Protein AF-A0A084QNM6-F1 (afdb_monomer_lite)

Sequence (204 aa):
MAPKTRAAAAAPKKAAATKKKLKPKRPTARKSAPKTAAAAKKAVAPKGIKESSRTIGALRAVPCLGCLKSCLAGKQTLIGARGACYDTVGADAHRCYKCSSGHKCLPIPPDVMKPALEFLDARDARDADEMNVWRPVVKTLLRFAEEEAAEMGDDPNADLIKMTPEERRAAGRAAALRLFDCLWLGSSARPSGQDGDNALGVLK

Structure (mmCIF, N/CA/C/O backbone):
data_AF-A0A084QNM6-F1
#
_entry.id   AF-A0A084QNM6-F1
#
loop_
_atom_site.group_PDB
_atom_site.id
_atom_site.type_symbol
_atom_site.label_atom_id
_atom_site.label_alt_id
_atom_site.label_comp_id
_atom_site.label_asym_id
_atom_site.label_entity_id
_atom_site.label_seq_id
_atom_site.pdbx_PDB_ins_code
_atom_site.Cartn_x
_atom_site.Cartn_y
_atom_site.Cartn_z
_atom_site.occupancy
_atom_site.B_iso_or_equiv
_atom_site.auth_seq_id
_atom_site.auth_comp_id
_atom_site.auth_asym_id
_atom_site.auth_atom_id
_atom_site.pdbx_PDB_model_num
ATOM 1 N N . MET A 1 1 ? 38.742 26.539 -52.869 1.00 48.53 1 MET A N 1
ATOM 2 C CA . MET A 1 1 ? 39.626 27.417 -52.072 1.00 48.53 1 MET A CA 1
ATOM 3 C C . MET A 1 1 ? 39.741 26.839 -50.662 1.00 48.53 1 MET A C 1
ATOM 5 O O . MET A 1 1 ? 38.804 26.945 -49.890 1.00 48.53 1 MET A O 1
ATOM 9 N N . ALA A 1 2 ? 40.846 26.152 -50.370 1.00 51.59 2 ALA A N 1
ATOM 10 C CA . ALA A 1 2 ? 41.423 26.027 -49.017 1.00 51.59 2 ALA A CA 1
ATOM 11 C C . ALA A 1 2 ? 42.541 27.104 -48.898 1.00 51.59 2 ALA A C 1
ATOM 13 O O . ALA A 1 2 ? 42.832 27.679 -49.956 1.00 51.59 2 ALA A O 1
ATOM 14 N N . PRO A 1 3 ? 43.232 27.382 -47.756 1.00 56.09 3 PRO A N 1
ATOM 15 C CA . PRO A 1 3 ? 43.405 26.614 -46.492 1.00 56.09 3 PRO A CA 1
ATOM 16 C C . PRO A 1 3 ? 43.293 27.515 -45.207 1.00 56.09 3 PRO A C 1
ATOM 18 O O . PRO A 1 3 ? 43.004 28.694 -45.344 1.00 56.09 3 PRO A O 1
ATOM 21 N N . LYS A 1 4 ? 43.391 27.121 -43.916 1.00 45.78 4 LYS A N 1
ATOM 22 C CA . LYS A 1 4 ? 44.438 26.462 -43.073 1.00 45.78 4 LYS A CA 1
ATOM 23 C C . LYS A 1 4 ? 43.839 26.278 -41.641 1.00 45.78 4 LYS A C 1
ATOM 25 O O . LYS A 1 4 ? 43.230 27.220 -41.158 1.00 45.78 4 LYS A O 1
ATOM 30 N N . THR A 1 5 ? 43.757 25.105 -40.988 1.00 47.47 5 THR A N 1
ATOM 31 C CA . THR A 1 5 ? 44.715 24.313 -40.147 1.00 47.47 5 THR A CA 1
ATOM 32 C C . THR A 1 5 ? 45.277 24.924 -38.840 1.00 47.47 5 THR A C 1
ATOM 34 O O . THR A 1 5 ? 46.097 25.835 -38.930 1.00 47.47 5 THR A O 1
ATOM 37 N N . ARG A 1 6 ? 44.982 24.293 -37.673 1.00 46.31 6 ARG A N 1
ATOM 38 C CA . ARG A 1 6 ? 45.877 23.641 -36.642 1.00 46.31 6 ARG A CA 1
ATOM 39 C C . ARG A 1 6 ? 45.103 23.445 -35.304 1.00 46.31 6 ARG A C 1
ATOM 41 O O . ARG A 1 6 ? 44.482 24.396 -34.860 1.00 46.31 6 ARG A O 1
ATOM 48 N N . ALA A 1 7 ? 44.893 22.236 -34.743 1.00 43.56 7 ALA A N 1
ATOM 49 C CA . ALA A 1 7 ? 45.788 21.313 -33.983 1.00 43.56 7 ALA A CA 1
ATOM 50 C C . ALA A 1 7 ? 46.254 21.903 -32.615 1.00 43.56 7 ALA A C 1
ATOM 52 O O . ALA A 1 7 ? 46.662 23.054 -32.614 1.00 43.56 7 ALA A O 1
ATOM 53 N N . ALA A 1 8 ? 46.273 21.245 -31.434 1.00 42.12 8 ALA A N 1
ATOM 54 C CA . ALA A 1 8 ? 46.410 19.823 -31.068 1.00 42.12 8 ALA A CA 1
ATOM 55 C C . ALA A 1 8 ? 46.116 19.515 -29.558 1.00 42.12 8 ALA A C 1
ATOM 57 O O . ALA A 1 8 ? 46.246 20.412 -28.735 1.00 42.12 8 ALA A O 1
ATOM 58 N N . ALA A 1 9 ? 45.876 18.217 -29.258 1.00 41.00 9 ALA A N 1
ATOM 59 C CA . ALA A 1 9 ? 46.289 17.378 -28.091 1.00 41.00 9 ALA A CA 1
ATOM 60 C C . ALA A 1 9 ? 45.836 17.745 -26.642 1.00 41.00 9 ALA A C 1
ATOM 62 O O . ALA A 1 9 ? 45.777 18.906 -26.287 1.00 41.00 9 ALA A O 1
ATOM 63 N N . ALA A 1 10 ? 45.538 16.832 -25.699 1.00 42.94 10 ALA A N 1
ATOM 64 C CA . ALA A 1 10 ? 45.950 15.437 -25.502 1.00 42.94 10 ALA A CA 1
ATOM 65 C C . ALA A 1 10 ? 44.946 14.619 -24.643 1.00 42.94 10 ALA A C 1
ATOM 67 O O . ALA A 1 10 ? 44.208 15.160 -23.825 1.00 42.94 10 ALA A O 1
ATOM 68 N N . ALA A 1 11 ? 44.982 13.295 -24.823 1.00 49.94 11 ALA A N 1
ATOM 69 C CA . ALA A 1 11 ? 44.187 12.259 -24.151 1.00 49.94 11 ALA A CA 1
ATOM 70 C C . ALA A 1 11 ? 44.985 11.566 -22.990 1.00 49.94 11 ALA A C 1
ATOM 72 O O . ALA A 1 11 ? 46.090 12.011 -22.675 1.00 49.94 11 ALA A O 1
ATOM 73 N N . PRO A 1 12 ? 44.462 10.503 -22.325 1.00 54.28 12 PRO A N 1
ATOM 74 C CA . PRO A 1 12 ? 44.659 10.202 -20.896 1.00 54.28 12 PRO A CA 1
ATOM 75 C C . PRO A 1 12 ? 45.812 9.225 -20.577 1.00 54.28 12 PRO A C 1
ATOM 77 O O . PRO A 1 12 ? 46.312 8.522 -21.456 1.00 54.28 12 PRO A O 1
ATOM 80 N N . LYS A 1 13 ? 46.178 9.085 -19.289 1.00 48.91 13 LYS A N 1
ATOM 81 C CA . LYS A 1 13 ? 47.068 8.009 -18.802 1.00 48.91 13 LYS A CA 1
ATOM 82 C C . LYS A 1 13 ? 46.417 7.113 -17.739 1.00 48.91 13 LYS A C 1
ATOM 84 O O . LYS A 1 13 ? 45.793 7.577 -16.793 1.00 48.91 13 LYS A O 1
ATOM 89 N N . LYS A 1 14 ? 46.597 5.809 -17.973 1.00 40.53 14 LYS A N 1
ATOM 90 C CA . LYS A 1 14 ? 46.108 4.617 -17.266 1.00 40.53 14 LYS A CA 1
ATOM 91 C C . LYS A 1 14 ? 46.971 4.228 -16.047 1.00 40.53 14 LYS A C 1
ATOM 93 O O . LYS A 1 14 ? 48.170 4.462 -16.057 1.00 40.53 14 LYS A O 1
ATOM 98 N N . ALA A 1 15 ? 46.315 3.531 -15.109 1.00 42.31 15 ALA A N 1
ATOM 99 C CA . ALA A 1 15 ? 46.677 2.293 -14.386 1.00 42.31 15 ALA A CA 1
ATOM 100 C C . ALA A 1 15 ? 48.120 2.017 -13.906 1.00 42.31 15 ALA A C 1
ATOM 102 O O . ALA A 1 15 ? 49.045 2.003 -14.707 1.00 42.31 15 ALA A O 1
ATOM 103 N N . ALA A 1 16 ? 48.248 1.516 -12.665 1.00 41.00 16 ALA A N 1
ATOM 104 C CA . ALA A 1 16 ? 49.022 0.297 -12.373 1.00 41.00 16 ALA A CA 1
ATOM 105 C C . ALA A 1 16 ? 48.740 -0.269 -10.966 1.00 41.00 16 ALA A C 1
ATOM 107 O O . ALA A 1 16 ? 48.799 0.435 -9.964 1.00 41.00 16 ALA A O 1
ATOM 108 N N . ALA A 1 17 ? 48.490 -1.578 -10.924 1.00 48.41 17 ALA A N 1
ATOM 109 C CA . ALA A 1 17 ? 48.466 -2.434 -9.747 1.00 48.41 17 ALA A CA 1
ATOM 110 C C . ALA A 1 17 ? 49.829 -3.120 -9.547 1.00 48.41 17 ALA A C 1
ATOM 112 O O . ALA A 1 17 ? 50.436 -3.548 -10.527 1.00 48.41 17 ALA A O 1
ATOM 113 N N . THR A 1 18 ? 50.250 -3.345 -8.301 1.00 40.91 18 THR A N 1
ATOM 114 C CA . THR A 1 18 ? 51.291 -4.318 -7.895 1.00 40.91 18 THR A CA 1
ATOM 115 C C . THR A 1 18 ? 51.183 -4.553 -6.377 1.00 40.91 18 THR A C 1
ATOM 117 O O .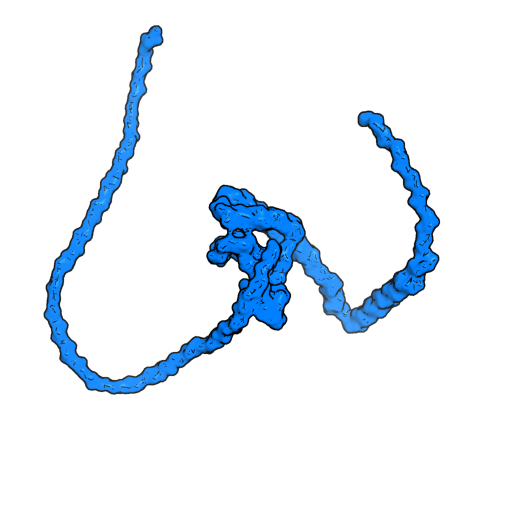 THR A 1 18 ? 50.800 -3.643 -5.660 1.00 40.91 18 THR A O 1
ATOM 120 N N . LYS A 1 19 ? 51.506 -5.681 -5.733 1.00 44.62 19 LYS A N 1
ATOM 121 C CA . LYS A 1 19 ? 51.728 -7.107 -6.045 1.00 44.62 19 LYS A CA 1
ATOM 122 C C . LYS A 1 19 ? 51.825 -7.812 -4.669 1.00 44.62 19 LYS A C 1
ATOM 124 O O . LYS A 1 19 ? 52.376 -7.256 -3.726 1.00 44.62 19 LYS A O 1
ATOM 129 N N . LYS A 1 20 ? 51.310 -9.044 -4.573 1.00 43.66 20 LYS A N 1
ATOM 130 C CA . LYS A 1 20 ? 51.475 -9.996 -3.451 1.00 43.66 20 LYS A CA 1
ATOM 131 C C . LYS A 1 20 ? 52.952 -10.219 -3.071 1.00 43.66 20 LYS A C 1
ATOM 133 O O . LYS A 1 20 ? 53.789 -10.317 -3.967 1.00 43.66 20 LYS A O 1
ATOM 138 N N . LYS A 1 21 ? 53.231 -10.520 -1.793 1.00 45.09 21 LYS A N 1
ATOM 139 C CA . LYS A 1 21 ? 54.389 -11.344 -1.389 1.00 45.09 21 LYS A CA 1
ATOM 140 C C . LYS A 1 21 ? 53.993 -12.367 -0.314 1.00 45.09 21 LYS A C 1
ATOM 142 O O . LYS A 1 21 ? 53.389 -12.021 0.695 1.00 45.09 21 LYS A O 1
ATOM 147 N N . LEU A 1 22 ? 54.281 -13.639 -0.603 1.00 44.84 22 LEU A N 1
ATOM 148 C CA . LEU A 1 22 ? 54.056 -14.821 0.236 1.00 44.84 22 LEU A CA 1
ATOM 149 C C . LEU A 1 22 ? 55.233 -15.098 1.208 1.00 44.84 22 LEU A C 1
ATOM 151 O O . LEU A 1 22 ? 56.356 -14.673 0.961 1.00 44.84 22 LEU A O 1
ATOM 155 N N . LYS A 1 23 ? 54.885 -15.851 2.271 1.00 44.84 23 LYS A N 1
ATOM 156 C CA . LYS A 1 23 ? 55.584 -16.413 3.467 1.00 44.84 23 LYS A CA 1
ATOM 157 C C . LYS A 1 23 ? 56.947 -17.124 3.238 1.00 44.84 23 LYS A C 1
ATOM 159 O O . LYS A 1 23 ? 57.235 -17.464 2.094 1.00 44.84 23 LYS A O 1
ATOM 164 N N . PRO A 1 24 ? 57.721 -17.483 4.306 1.00 45.62 24 PRO A N 1
ATOM 165 C CA . PRO A 1 24 ? 57.620 -18.854 4.895 1.00 45.62 24 PRO A CA 1
ATOM 166 C C . PRO A 1 24 ? 57.966 -19.067 6.416 1.00 45.62 24 PRO A C 1
ATOM 168 O O . PRO A 1 24 ? 58.753 -18.324 6.976 1.00 45.62 24 PRO A O 1
ATOM 171 N N . LYS A 1 25 ? 57.364 -20.138 7.012 1.00 38.41 25 LYS A N 1
ATOM 172 C CA . LYS A 1 25 ? 57.796 -21.174 8.032 1.00 38.41 25 LYS A CA 1
ATOM 173 C C . LYS A 1 25 ? 58.745 -20.811 9.217 1.00 38.41 25 LYS A C 1
ATOM 175 O O . LYS A 1 25 ? 59.708 -20.112 8.993 1.00 38.41 25 LYS A O 1
ATOM 180 N N . ARG A 1 26 ? 58.726 -21.379 10.447 1.00 40.44 26 ARG A N 1
ATOM 181 C CA . ARG A 1 26 ? 57.987 -22.409 11.251 1.00 40.44 26 ARG A CA 1
ATOM 182 C C . ARG A 1 26 ? 58.661 -22.413 12.685 1.00 40.44 26 ARG A C 1
ATOM 184 O O . ARG A 1 26 ? 59.361 -21.458 12.983 1.00 40.44 26 ARG A O 1
ATOM 191 N N . PRO A 1 27 ? 58.569 -23.468 13.525 1.00 56.34 27 PRO A N 1
ATOM 192 C CA . PRO A 1 27 ? 57.788 -23.627 14.768 1.00 56.34 27 PRO A CA 1
ATOM 193 C C . PRO A 1 27 ? 58.558 -23.424 16.097 1.00 56.34 27 PRO A C 1
ATOM 195 O O . PRO A 1 27 ? 59.751 -23.687 16.158 1.00 56.34 27 PRO A O 1
ATOM 198 N N . THR A 1 28 ? 57.847 -23.233 17.213 1.00 42.75 28 THR A N 1
ATOM 199 C CA . THR A 1 28 ? 58.203 -23.924 18.469 1.00 42.75 28 THR A CA 1
ATOM 200 C C . THR A 1 28 ? 56.953 -24.365 19.220 1.00 42.75 28 THR A C 1
ATOM 202 O O . THR A 1 28 ? 56.016 -23.611 19.468 1.00 42.75 28 THR A O 1
ATOM 205 N N . ALA A 1 29 ? 56.941 -25.655 19.534 1.00 47.44 29 ALA A N 1
ATOM 206 C CA . ALA A 1 29 ? 56.005 -26.285 20.437 1.00 47.44 29 ALA A CA 1
ATOM 207 C C . ALA A 1 29 ? 56.300 -25.852 21.879 1.00 47.44 29 ALA A C 1
ATOM 209 O O . ALA A 1 29 ? 57.459 -25.834 22.292 1.00 47.44 29 ALA A O 1
ATOM 210 N N . ARG A 1 30 ? 55.256 -25.646 22.683 1.00 46.81 30 ARG A N 1
ATOM 211 C CA . ARG A 1 30 ? 55.333 -25.952 24.113 1.00 46.81 30 ARG A CA 1
ATOM 212 C C . ARG A 1 30 ? 54.010 -26.539 24.590 1.00 46.81 30 ARG A C 1
ATOM 214 O O . ARG A 1 30 ? 53.005 -25.853 24.724 1.00 46.81 30 ARG A O 1
ATOM 221 N N . LYS A 1 31 ? 54.052 -27.857 24.802 1.00 49.50 31 LYS A N 1
ATOM 222 C CA . LYS A 1 31 ? 53.178 -28.590 25.718 1.00 49.50 31 LYS A CA 1
ATOM 223 C C . LYS A 1 31 ? 53.308 -27.965 27.107 1.00 49.50 31 LYS A C 1
ATOM 225 O O . LYS A 1 31 ? 54.436 -27.868 27.574 1.00 49.50 31 LYS A O 1
ATOM 230 N N . SER A 1 32 ? 52.178 -27.669 27.743 1.00 46.75 32 SER A N 1
ATOM 231 C CA . SER A 1 32 ? 51.928 -27.896 29.174 1.00 46.75 32 SER A CA 1
ATOM 232 C C . SER A 1 32 ? 50.416 -27.927 29.392 1.00 46.75 32 SER A C 1
ATOM 234 O O . SER A 1 32 ? 49.722 -26.965 29.080 1.00 46.75 32 SER A O 1
ATOM 236 N N . ALA A 1 33 ? 49.919 -29.062 29.874 1.00 45.41 33 ALA A N 1
ATOM 237 C CA . ALA A 1 33 ? 48.536 -29.283 30.287 1.00 45.41 33 ALA A CA 1
ATOM 238 C C . ALA A 1 33 ? 48.351 -28.888 31.785 1.00 45.41 33 ALA A C 1
ATOM 240 O O . ALA A 1 33 ? 49.169 -28.131 32.303 1.00 45.41 33 ALA A O 1
ATOM 241 N N . PRO A 1 34 ? 47.299 -29.340 32.495 1.00 61.16 34 PRO A N 1
ATOM 242 C CA . PRO A 1 34 ? 46.125 -28.554 32.886 1.00 61.16 34 PRO A CA 1
ATOM 243 C C . PRO A 1 34 ? 46.033 -28.313 34.410 1.00 61.16 34 PRO A C 1
ATOM 245 O O . PRO A 1 34 ? 46.678 -29.030 35.170 1.00 61.16 34 PRO A O 1
ATOM 248 N N . LYS A 1 35 ? 45.168 -27.386 34.869 1.00 44.41 35 LYS A N 1
ATOM 249 C CA . LYS A 1 35 ? 44.355 -27.543 36.103 1.00 44.41 35 LYS A CA 1
ATOM 250 C C . LYS A 1 35 ? 43.383 -26.374 36.364 1.00 44.41 35 LYS A C 1
ATOM 252 O O . LYS A 1 35 ? 43.793 -25.237 36.534 1.00 44.41 35 LYS A O 1
ATOM 257 N N . THR A 1 36 ? 42.097 -26.743 36.399 1.00 45.47 36 THR A N 1
ATOM 258 C CA . THR A 1 36 ? 41.029 -26.332 37.339 1.00 45.47 36 THR A CA 1
ATOM 259 C C . THR A 1 36 ? 40.854 -24.855 37.709 1.00 45.47 36 THR A C 1
ATOM 261 O O . THR A 1 36 ? 41.652 -24.310 38.457 1.00 45.47 36 THR A O 1
ATOM 264 N N . ALA A 1 37 ? 39.687 -24.285 37.395 1.00 41.25 37 ALA A N 1
ATOM 265 C CA . ALA A 1 37 ? 38.612 -24.083 38.379 1.00 41.25 37 ALA A CA 1
ATOM 266 C C . ALA A 1 37 ? 37.394 -23.413 37.725 1.00 41.25 37 ALA A C 1
ATOM 268 O O . ALA A 1 37 ? 37.500 -22.623 36.791 1.00 41.25 37 ALA A O 1
ATOM 269 N N . ALA A 1 38 ? 36.225 -23.798 38.219 1.00 50.41 38 ALA A N 1
ATOM 270 C CA . ALA A 1 38 ? 34.912 -23.429 37.739 1.00 50.41 38 ALA A CA 1
ATOM 271 C C . ALA A 1 38 ? 34.638 -21.916 37.770 1.00 50.41 38 ALA A C 1
ATOM 273 O O . ALA A 1 38 ? 34.812 -21.255 38.787 1.00 50.41 38 ALA A O 1
ATOM 274 N N . ALA A 1 39 ? 34.057 -21.415 36.685 1.00 45.94 39 ALA A N 1
ATOM 275 C CA . ALA A 1 39 ? 33.100 -20.320 36.738 1.00 45.94 39 ALA A CA 1
ATOM 276 C C . ALA A 1 39 ? 32.031 -20.606 35.682 1.00 45.94 39 ALA A C 1
ATOM 278 O O . ALA A 1 39 ? 32.168 -20.265 34.506 1.00 45.94 39 ALA A O 1
ATOM 279 N N . ALA A 1 40 ? 30.983 -21.307 36.113 1.00 50.44 40 ALA A N 1
ATOM 280 C CA . ALA A 1 40 ? 29.768 -21.518 35.349 1.00 50.44 40 ALA A CA 1
ATOM 281 C C . ALA A 1 40 ? 29.129 -20.155 35.046 1.00 50.44 40 ALA A C 1
ATOM 283 O O . ALA A 1 40 ? 28.338 -19.626 35.826 1.00 50.44 40 ALA A O 1
ATOM 284 N N . LYS A 1 41 ? 29.471 -19.568 33.897 1.00 51.72 41 LYS A N 1
ATOM 285 C CA . LYS A 1 41 ? 28.651 -18.511 33.314 1.00 51.72 41 LYS A CA 1
ATOM 286 C C . LYS A 1 41 ? 27.383 -19.191 32.823 1.00 51.72 41 LYS A C 1
ATOM 288 O O . LYS A 1 41 ? 27.400 -19.865 31.797 1.00 51.72 41 LYS A O 1
ATOM 293 N N . LYS A 1 42 ? 26.302 -19.051 33.598 1.00 42.72 42 LYS A N 1
ATOM 294 C CA . LYS A 1 42 ? 24.938 -19.319 33.139 1.00 42.72 42 LYS A CA 1
ATOM 295 C C . LYS A 1 42 ? 24.774 -18.607 31.799 1.00 42.72 42 LYS A C 1
ATOM 297 O O . LYS A 1 42 ? 24.685 -17.382 31.754 1.00 42.72 42 LYS A O 1
ATOM 302 N N . ALA A 1 43 ? 24.783 -19.378 30.717 1.00 45.03 43 ALA A N 1
ATOM 303 C CA . ALA A 1 43 ? 24.281 -18.916 29.444 1.00 45.03 43 ALA A CA 1
ATOM 304 C C . ALA A 1 43 ? 22.817 -18.554 29.693 1.00 45.03 43 ALA A C 1
ATOM 306 O O . ALA A 1 43 ? 21.992 -19.424 29.976 1.00 45.03 43 ALA A O 1
ATOM 307 N N . VAL A 1 44 ? 22.511 -17.259 29.680 1.00 50.28 44 VAL A N 1
ATOM 308 C CA . VAL A 1 44 ? 21.131 -16.807 29.567 1.00 50.28 44 VAL A CA 1
ATOM 309 C C . VAL A 1 44 ? 20.689 -17.289 28.195 1.00 50.28 44 VAL A C 1
ATOM 311 O O . VAL A 1 44 ? 21.065 -16.716 27.175 1.00 50.28 44 VAL A O 1
ATOM 314 N N . ALA A 1 45 ? 19.975 -18.414 28.180 1.00 47.66 45 ALA A N 1
ATOM 315 C CA . ALA A 1 45 ? 19.277 -18.890 27.004 1.00 47.66 45 ALA A CA 1
ATOM 316 C C . ALA A 1 45 ? 18.469 -17.710 26.444 1.00 47.66 45 ALA A C 1
ATOM 318 O O . ALA A 1 45 ? 17.777 -17.043 27.228 1.00 47.66 45 ALA A O 1
ATOM 319 N N . PRO A 1 46 ? 18.552 -17.401 25.138 1.00 53.41 46 PRO A N 1
ATOM 320 C CA . PRO A 1 46 ? 17.643 -16.430 24.560 1.00 53.41 46 PRO A CA 1
ATOM 321 C C . PRO A 1 46 ? 16.236 -16.952 24.844 1.00 53.41 46 PRO A C 1
ATOM 323 O O . PRO A 1 46 ? 15.889 -18.061 24.435 1.00 53.41 46 PRO A O 1
ATOM 326 N N . LYS A 1 47 ? 15.463 -16.195 25.636 1.00 44.28 47 LYS A N 1
ATOM 327 C CA . LYS A 1 47 ? 14.045 -16.472 25.869 1.00 44.28 47 LYS A CA 1
ATOM 328 C C . LYS A 1 47 ? 13.438 -16.726 24.502 1.00 44.28 47 LYS A C 1
ATOM 330 O O . LYS A 1 47 ? 13.484 -15.838 23.653 1.00 44.28 47 LYS A O 1
ATOM 335 N N . GLY A 1 48 ? 12.952 -17.951 24.313 1.00 43.31 48 GLY A N 1
ATOM 336 C CA . GLY A 1 48 ? 12.389 -18.405 23.061 1.00 43.31 48 GLY A CA 1
ATOM 337 C C . GLY A 1 48 ? 11.440 -17.345 22.536 1.00 43.31 48 GLY A C 1
ATOM 338 O O . GLY A 1 48 ? 10.400 -17.071 23.138 1.00 43.31 48 GLY A O 1
ATOM 339 N N . ILE A 1 49 ? 11.805 -16.757 21.400 1.00 45.38 49 ILE A N 1
ATOM 340 C CA . ILE A 1 49 ? 10.789 -16.310 20.471 1.00 45.38 49 ILE A CA 1
ATOM 341 C C . ILE A 1 49 ? 10.034 -17.604 20.205 1.00 45.38 49 ILE A C 1
ATOM 343 O O . ILE A 1 49 ? 10.565 -18.513 19.572 1.00 45.38 49 ILE A O 1
ATOM 347 N N . LYS A 1 50 ? 8.845 -17.748 20.802 1.00 44.22 50 LYS A N 1
ATOM 348 C CA . LYS A 1 50 ? 7.858 -18.661 20.250 1.00 44.22 50 LYS A CA 1
ATOM 349 C C . LYS A 1 50 ? 7.708 -18.148 18.836 1.00 44.22 50 LYS A C 1
ATOM 351 O O . LYS A 1 50 ? 7.093 -17.104 18.621 1.00 44.22 50 LYS A O 1
ATOM 356 N N . GLU A 1 51 ? 8.397 -18.798 17.912 1.00 46.47 51 GLU A N 1
ATOM 357 C CA . GLU A 1 51 ? 8.141 -18.674 16.500 1.00 46.47 51 GLU A CA 1
ATOM 358 C C . GLU A 1 51 ? 6.720 -19.193 16.387 1.00 46.47 51 GLU A C 1
ATOM 360 O O . GLU A 1 51 ? 6.468 -20.394 16.326 1.00 46.47 51 GLU A O 1
ATOM 365 N N . SER A 1 52 ? 5.771 -18.276 16.607 1.00 52.81 52 SER A N 1
ATOM 366 C CA . SER A 1 52 ? 4.372 -18.533 16.381 1.00 52.81 52 SER A CA 1
ATOM 367 C C . SER A 1 52 ? 4.363 -19.097 14.983 1.00 52.81 52 SER A C 1
ATOM 369 O O . SER A 1 52 ? 4.909 -18.470 14.072 1.00 52.81 52 SER A O 1
ATOM 371 N N . SER A 1 53 ? 3.872 -20.326 14.868 1.00 55.69 53 SER A N 1
ATOM 372 C CA . SER A 1 53 ? 3.686 -21.047 13.622 1.00 55.69 53 SER A CA 1
ATOM 373 C C . SER A 1 53 ? 2.700 -20.245 12.781 1.00 55.69 53 SER A C 1
ATOM 375 O O . SER A 1 53 ? 1.518 -20.563 12.691 1.00 55.69 53 SER A O 1
ATOM 377 N N . ARG A 1 54 ? 3.156 -19.105 12.271 1.00 65.62 54 ARG A N 1
ATOM 378 C CA . ARG A 1 54 ? 2.399 -18.214 11.425 1.00 65.62 54 ARG A CA 1
ATOM 379 C C . ARG A 1 54 ? 2.403 -18.925 10.095 1.00 65.62 54 ARG A C 1
ATOM 381 O O . ARG A 1 54 ? 3.379 -18.914 9.354 1.00 65.62 54 ARG A O 1
ATOM 388 N N . THR A 1 55 ? 1.328 -19.643 9.849 1.00 74.19 55 THR A N 1
ATOM 389 C CA . THR A 1 55 ? 1.069 -20.236 8.554 1.00 74.19 55 THR A CA 1
ATOM 390 C C . THR A 1 55 ? 0.752 -19.104 7.587 1.00 74.19 55 THR A C 1
ATOM 392 O O . THR A 1 55 ? -0.095 -18.245 7.851 1.00 74.19 55 THR A O 1
ATOM 395 N N . ILE A 1 56 ? 1.501 -19.068 6.485 1.00 81.00 56 ILE A N 1
ATOM 396 C CA . ILE A 1 56 ? 1.253 -18.148 5.378 1.00 81.00 56 ILE A CA 1
ATOM 397 C C . ILE A 1 56 ? -0.085 -18.558 4.756 1.00 81.00 56 ILE A C 1
ATOM 399 O O . ILE A 1 56 ? -0.245 -19.701 4.332 1.00 81.00 56 ILE A O 1
ATOM 403 N N . GLY A 1 57 ? -1.052 -17.643 4.773 1.00 84.25 57 GLY A N 1
ATOM 404 C CA . GLY A 1 57 ? -2.374 -17.834 4.188 1.00 84.25 57 GLY A CA 1
ATOM 405 C C . GLY A 1 57 ? -2.443 -17.415 2.722 1.00 84.25 57 GLY A C 1
ATOM 406 O O . GLY A 1 57 ? -1.436 -17.357 2.016 1.00 84.25 57 GLY A O 1
ATOM 407 N N . ALA A 1 58 ? -3.658 -17.105 2.268 1.00 86.75 58 ALA A N 1
ATOM 408 C CA . ALA A 1 58 ? -3.914 -16.658 0.903 1.00 86.75 58 ALA A CA 1
ATOM 409 C C . ALA A 1 58 ? -3.204 -15.330 0.588 1.00 86.75 58 ALA A C 1
ATOM 411 O O . ALA A 1 58 ? -3.017 -14.472 1.453 1.00 86.75 58 ALA A O 1
ATOM 412 N N . LEU A 1 59 ? -2.805 -15.154 -0.670 1.00 88.06 59 LEU A N 1
ATOM 413 C CA . LEU A 1 59 ? -2.283 -13.885 -1.163 1.00 88.06 59 LEU A CA 1
ATOM 414 C C . LEU A 1 59 ? -3.434 -12.880 -1.321 1.00 88.06 59 LEU A C 1
ATOM 416 O O . LEU A 1 59 ? -4.432 -13.178 -1.976 1.00 88.06 59 LEU A O 1
ATOM 420 N N . ARG A 1 60 ? -3.270 -11.667 -0.786 1.00 87.25 60 ARG A N 1
ATOM 421 C CA . ARG A 1 60 ? -4.228 -10.578 -1.002 1.00 87.25 60 ARG A CA 1
ATOM 422 C C . ARG A 1 60 ? -4.083 -9.991 -2.404 1.00 87.25 60 ARG A C 1
ATOM 424 O O . ARG A 1 60 ? -2.971 -9.712 -2.845 1.00 87.25 60 ARG A O 1
ATOM 431 N N . ALA A 1 61 ? -5.212 -9.705 -3.052 1.00 85.69 61 ALA A N 1
ATOM 432 C CA . ALA A 1 61 ? -5.242 -9.006 -4.341 1.00 85.69 61 ALA A CA 1
ATOM 433 C C . ALA A 1 61 ? -4.666 -7.578 -4.253 1.00 85.69 61 ALA A C 1
ATOM 435 O O . ALA A 1 61 ? -3.989 -7.123 -5.175 1.00 85.69 61 ALA A O 1
ATOM 436 N N . VAL A 1 62 ? -4.914 -6.894 -3.129 1.00 89.06 62 VAL A N 1
ATOM 437 C CA . VAL A 1 62 ? -4.380 -5.563 -2.816 1.00 89.06 62 VAL A CA 1
ATOM 438 C C . VAL A 1 62 ? -3.541 -5.662 -1.537 1.00 89.06 62 VAL A C 1
ATOM 440 O O . VAL A 1 62 ? -4.050 -6.113 -0.504 1.00 89.06 62 VAL A O 1
ATOM 443 N N . PRO A 1 63 ? -2.254 -5.273 -1.562 1.00 91.75 63 PRO A N 1
ATOM 444 C CA . PRO A 1 63 ? -1.423 -5.314 -0.369 1.00 91.75 63 PRO A CA 1
ATOM 445 C C . PRO A 1 63 ? -1.836 -4.238 0.636 1.00 91.75 63 PRO A C 1
ATOM 447 O O . PRO A 1 63 ? -2.432 -3.224 0.294 1.00 91.75 63 PRO A O 1
ATOM 450 N N . CYS A 1 64 ? -1.479 -4.431 1.904 1.00 92.31 64 CYS A N 1
ATOM 451 C CA . CYS A 1 64 ? -1.679 -3.394 2.911 1.00 92.31 64 CYS A CA 1
ATOM 452 C C . CYS A 1 64 ? -0.648 -2.260 2.772 1.00 92.31 64 CYS A C 1
ATOM 454 O O . CYS A 1 64 ? 0.458 -2.445 2.246 1.00 92.31 64 CYS A O 1
ATOM 456 N N . LEU A 1 65 ? -0.966 -1.102 3.351 1.00 92.75 65 LEU A N 1
ATOM 457 C CA . LEU A 1 65 ? -0.109 0.086 3.369 1.00 92.75 65 LEU A CA 1
ATOM 458 C C . LEU A 1 65 ? 1.288 -0.195 3.958 1.00 92.75 65 LEU A C 1
ATOM 460 O O . LEU A 1 65 ? 2.293 0.324 3.475 1.00 92.75 65 LEU A O 1
ATOM 464 N N . GLY A 1 66 ? 1.384 -1.066 4.968 1.00 91.38 66 GLY A N 1
ATOM 465 C CA . GLY A 1 66 ? 2.667 -1.470 5.558 1.00 91.38 66 GLY A CA 1
ATOM 466 C C . GLY A 1 66 ? 3.566 -2.256 4.591 1.00 91.38 66 GLY A C 1
ATOM 467 O O . GLY A 1 66 ? 4.783 -2.032 4.537 1.00 91.38 66 GLY A O 1
ATOM 468 N N . CYS A 1 67 ? 2.976 -3.146 3.787 1.00 91.62 67 CYS A N 1
ATOM 469 C CA . CYS A 1 67 ? 3.689 -3.882 2.742 1.00 91.62 67 CYS A CA 1
ATOM 470 C C . CYS A 1 67 ? 4.103 -2.955 1.592 1.00 91.62 67 CYS A C 1
ATOM 472 O O . CYS A 1 67 ? 5.253 -3.028 1.149 1.00 91.62 67 CYS A O 1
ATOM 474 N N . LEU A 1 68 ? 3.229 -2.031 1.176 1.00 92.56 68 LEU A N 1
ATOM 475 C CA . LEU A 1 68 ? 3.553 -1.017 0.167 1.00 92.56 68 LEU A CA 1
ATOM 476 C C . LEU A 1 68 ? 4.737 -0.142 0.610 1.00 92.56 68 LEU A C 1
ATOM 478 O O . LEU A 1 68 ? 5.735 -0.044 -0.105 1.00 92.56 68 LEU A O 1
ATOM 482 N N . LYS A 1 69 ? 4.697 0.412 1.830 1.00 92.25 69 LYS A N 1
ATOM 483 C CA . LYS A 1 69 ? 5.804 1.205 2.399 1.00 92.25 69 LYS A CA 1
ATOM 484 C C . LYS A 1 69 ? 7.106 0.408 2.497 1.00 92.25 69 LYS A C 1
ATOM 486 O O . LYS A 1 69 ? 8.180 0.931 2.203 1.00 92.25 69 LYS A O 1
ATOM 491 N N . SER A 1 70 ? 7.026 -0.878 2.848 1.00 90.56 70 SER A N 1
ATOM 492 C CA . SER A 1 70 ? 8.195 -1.769 2.839 1.00 90.56 70 SER A CA 1
ATOM 493 C C . SER A 1 70 ? 8.796 -1.931 1.437 1.00 90.56 70 SER A C 1
ATOM 495 O O . SER A 1 70 ? 10.021 -1.955 1.302 1.00 90.56 70 SER A O 1
ATOM 497 N N . CYS A 1 71 ? 7.957 -2.023 0.400 1.00 91.44 71 CYS A N 1
ATOM 498 C CA . CYS A 1 71 ? 8.400 -2.088 -0.997 1.00 91.44 71 CYS A CA 1
ATOM 499 C C . CYS A 1 71 ? 9.034 -0.766 -1.453 1.00 91.44 71 CYS A C 1
ATOM 501 O O . CYS A 1 71 ? 10.112 -0.768 -2.050 1.00 91.44 71 CYS A O 1
ATOM 503 N N . LEU A 1 72 ? 8.432 0.373 -1.098 1.00 92.94 72 LEU A N 1
ATOM 504 C CA . LEU A 1 72 ? 8.985 1.707 -1.368 1.00 92.94 72 LEU A CA 1
ATOM 505 C C . LEU A 1 72 ? 10.322 1.964 -0.657 1.00 92.94 72 LEU A C 1
ATOM 507 O O . LEU A 1 72 ? 11.117 2.784 -1.119 1.00 92.94 72 LEU A O 1
ATOM 511 N N . ALA A 1 73 ? 10.590 1.261 0.442 1.00 90.62 73 ALA A N 1
ATOM 512 C CA . ALA A 1 73 ? 11.876 1.289 1.132 1.00 90.62 73 ALA A CA 1
ATOM 513 C C . ALA A 1 73 ? 12.895 0.275 0.574 1.00 90.62 73 ALA A C 1
ATOM 515 O O . ALA A 1 73 ? 14.019 0.226 1.065 1.00 90.62 73 ALA A O 1
ATOM 516 N N . GLY A 1 74 ? 12.511 -0.571 -0.391 1.00 88.69 74 GLY A N 1
ATOM 517 C CA . GLY A 1 74 ? 13.369 -1.643 -0.913 1.00 88.69 74 GLY A CA 1
ATOM 518 C C . GLY A 1 74 ? 13.632 -2.773 0.090 1.00 88.69 74 GLY A C 1
ATOM 519 O O . GLY A 1 74 ? 14.516 -3.593 -0.120 1.00 88.69 74 GLY A O 1
ATOM 520 N N . LYS A 1 75 ? 12.868 -2.836 1.188 1.00 84.38 75 LYS A N 1
ATOM 521 C CA . LYS A 1 75 ? 13.042 -3.823 2.271 1.00 84.38 75 LYS A CA 1
ATOM 522 C C . LYS A 1 75 ? 12.261 -5.118 2.035 1.00 84.38 75 LYS A C 1
ATOM 524 O O . LYS A 1 75 ? 12.246 -5.994 2.897 1.00 84.38 75 LYS A O 1
ATOM 529 N N . GLN A 1 76 ? 11.526 -5.214 0.929 1.00 80.06 76 GLN A N 1
ATOM 530 C CA . GLN A 1 76 ? 10.739 -6.398 0.603 1.00 80.06 76 GLN A CA 1
ATOM 531 C C . GLN A 1 76 ? 11.604 -7.368 -0.201 1.00 80.06 76 GLN A C 1
ATOM 533 O O . GLN A 1 76 ? 11.939 -7.094 -1.347 1.00 80.06 76 GLN A O 1
ATOM 538 N N . THR A 1 77 ? 11.958 -8.492 0.418 1.00 64.44 77 THR A N 1
ATOM 539 C CA . THR A 1 77 ? 12.808 -9.538 -0.172 1.00 64.44 77 THR A CA 1
ATOM 540 C C . THR A 1 77 ? 12.035 -10.506 -1.065 1.00 64.44 77 THR A C 1
ATOM 542 O O . THR A 1 77 ? 12.631 -11.174 -1.903 1.00 64.44 77 THR A O 1
ATOM 545 N N . LEU A 1 78 ? 10.710 -10.573 -0.910 1.00 70.50 78 LEU A N 1
ATOM 546 C CA . LEU A 1 78 ? 9.839 -11.403 -1.737 1.00 70.50 78 LEU A CA 1
ATOM 547 C C . LEU A 1 78 ? 9.531 -10.678 -3.056 1.00 70.50 78 LEU A C 1
ATOM 549 O O . LEU A 1 78 ? 8.856 -9.637 -3.083 1.00 70.50 78 LEU A O 1
ATOM 553 N N . ILE A 1 79 ? 10.090 -11.231 -4.132 1.00 60.09 79 ILE A N 1
ATOM 554 C CA . ILE A 1 79 ? 9.901 -10.809 -5.521 1.00 60.09 79 ILE A CA 1
ATOM 555 C C . ILE A 1 79 ? 8.792 -11.677 -6.121 1.00 60.09 79 ILE A C 1
ATOM 557 O O . ILE A 1 79 ? 8.804 -12.892 -5.931 1.00 60.09 79 ILE A O 1
ATOM 561 N N . GLY A 1 80 ? 7.851 -11.046 -6.825 1.00 59.66 80 GLY A N 1
ATOM 562 C CA . GLY A 1 80 ? 6.637 -11.677 -7.336 1.00 59.66 80 GLY A CA 1
ATOM 563 C C . GLY A 1 80 ? 5.423 -11.443 -6.432 1.00 59.66 80 GLY A C 1
ATOM 564 O O . GLY A 1 80 ? 5.542 -11.394 -5.203 1.00 59.66 80 GLY A O 1
ATOM 565 N N . ALA A 1 81 ? 4.264 -11.289 -7.073 1.00 63.50 81 ALA A N 1
ATOM 566 C CA . ALA A 1 81 ? 2.938 -11.117 -6.486 1.00 63.50 81 ALA A CA 1
ATOM 567 C C . ALA A 1 81 ? 2.702 -9.792 -5.729 1.00 63.50 81 ALA A C 1
ATOM 569 O O . ALA A 1 81 ? 2.394 -9.794 -4.537 1.00 63.50 81 ALA A O 1
ATOM 570 N N . ARG A 1 82 ? 2.832 -8.651 -6.414 1.00 65.94 82 ARG A N 1
ATOM 571 C CA . ARG A 1 82 ? 2.413 -7.300 -5.999 1.00 65.94 82 ARG A CA 1
ATOM 572 C C . ARG A 1 82 ? 2.802 -6.936 -4.569 1.00 65.94 82 ARG A C 1
ATOM 574 O O . ARG A 1 82 ? 1.995 -6.476 -3.765 1.00 65.94 82 ARG A O 1
ATOM 581 N N . GLY A 1 83 ? 4.059 -7.172 -4.204 1.00 64.12 83 GLY A N 1
ATOM 582 C CA . GLY A 1 83 ? 4.511 -6.891 -2.841 1.00 64.12 83 GLY A CA 1
ATOM 583 C C . GLY A 1 83 ? 4.030 -7.904 -1.801 1.00 64.12 83 GLY A C 1
ATOM 584 O O . GLY A 1 83 ? 3.960 -7.546 -0.628 1.00 64.12 83 GLY A O 1
ATOM 585 N N . ALA A 1 84 ? 3.746 -9.143 -2.213 1.00 76.94 84 ALA A N 1
ATOM 586 C CA . ALA A 1 84 ? 3.571 -10.358 -1.415 1.00 76.94 84 ALA A CA 1
ATOM 587 C C . ALA A 1 84 ? 2.974 -10.104 -0.019 1.00 76.94 84 ALA A C 1
ATOM 589 O O . ALA A 1 84 ? 3.648 -10.196 1.013 1.00 76.94 84 ALA A O 1
ATOM 590 N N . CYS A 1 85 ? 1.702 -9.711 -0.002 1.00 89.81 85 CYS A N 1
ATOM 591 C CA . CYS A 1 85 ? 0.934 -9.501 1.216 1.00 89.81 85 CYS A CA 1
ATOM 592 C C . CYS A 1 85 ? 0.030 -10.712 1.443 1.00 89.81 85 CYS A C 1
ATOM 594 O O . CYS A 1 85 ? -1.040 -10.806 0.854 1.00 89.81 85 CYS A O 1
ATOM 596 N N . TYR A 1 86 ? 0.471 -11.634 2.293 1.00 88.75 86 TYR A N 1
ATOM 597 C CA . TYR A 1 86 ? -0.295 -12.832 2.630 1.00 88.75 86 TYR A CA 1
ATOM 598 C C . TYR A 1 86 ? -1.159 -12.606 3.860 1.00 88.75 86 TYR A C 1
ATOM 600 O O . TYR A 1 86 ? -0.704 -11.979 4.821 1.00 88.75 86 TYR A O 1
ATOM 608 N N . ASP A 1 87 ? -2.368 -13.144 3.854 1.00 88.56 87 ASP A N 1
ATOM 609 C CA . ASP A 1 87 ? -3.176 -13.274 5.056 1.00 88.56 87 ASP A CA 1
ATOM 610 C C . ASP A 1 87 ? -2.511 -14.188 6.084 1.00 88.56 87 ASP A C 1
ATOM 612 O O . ASP A 1 87 ? -1.677 -15.038 5.760 1.00 88.56 87 ASP A O 1
ATOM 616 N N . THR A 1 88 ? -2.855 -13.979 7.351 1.00 86.94 88 THR A N 1
ATOM 617 C CA . THR A 1 88 ? -2.518 -14.929 8.411 1.00 86.94 88 THR A CA 1
ATOM 618 C C . THR A 1 88 ? -3.668 -15.902 8.596 1.00 86.94 88 THR A C 1
ATOM 620 O O . THR A 1 88 ? -4.833 -15.511 8.598 1.00 86.94 88 THR A O 1
ATOM 623 N N . VAL A 1 89 ? -3.346 -17.184 8.756 1.00 80.12 89 VAL A N 1
ATOM 624 C CA . VAL A 1 89 ? -4.340 -18.201 9.105 1.00 80.12 89 VAL A CA 1
ATOM 625 C C . VAL A 1 89 ? -4.379 -18.313 10.630 1.00 80.12 89 VAL A C 1
ATOM 627 O O . VAL A 1 89 ? -3.428 -18.809 11.231 1.00 80.12 89 VAL A O 1
ATOM 630 N N . GLY A 1 90 ? -5.438 -17.812 11.276 1.00 76.44 90 GLY A N 1
ATOM 631 C CA . GLY A 1 90 ? -5.615 -17.914 12.732 1.00 76.44 90 GLY A CA 1
ATOM 632 C C . GLY A 1 90 ? -6.351 -16.734 13.374 1.00 76.44 90 GLY A C 1
ATOM 633 O O . GLY A 1 90 ? -7.057 -15.988 12.703 1.00 76.44 90 GLY A O 1
ATOM 634 N N . ALA A 1 91 ? -6.166 -16.562 14.689 1.00 62.75 91 ALA A N 1
ATOM 635 C CA . ALA A 1 91 ? -6.840 -15.544 15.508 1.00 62.75 91 ALA A CA 1
ATOM 636 C C . ALA A 1 91 ? -6.576 -14.087 15.063 1.00 62.75 91 ALA A C 1
ATOM 638 O O . ALA A 1 91 ? -7.371 -13.203 15.362 1.00 62.75 91 ALA A O 1
ATOM 639 N N . ASP A 1 92 ? -5.500 -13.848 14.305 1.00 66.69 92 ASP A N 1
ATOM 640 C CA . ASP A 1 92 ? -5.101 -12.532 13.791 1.00 66.69 92 ASP A CA 1
ATOM 641 C C . ASP A 1 92 ? -5.501 -12.299 12.320 1.00 66.69 92 ASP A C 1
ATOM 643 O O . ASP A 1 92 ? -4.856 -11.506 11.632 1.00 66.69 92 ASP A O 1
ATOM 647 N N . ALA A 1 93 ? -6.569 -12.944 11.830 1.00 70.50 93 ALA A N 1
ATOM 648 C CA . ALA A 1 93 ? -6.994 -12.928 10.419 1.00 70.50 93 ALA A CA 1
ATOM 649 C C . ALA A 1 93 ? -7.122 -11.524 9.781 1.00 70.50 93 ALA A C 1
ATOM 651 O O . ALA A 1 93 ? -7.043 -11.371 8.564 1.00 70.50 93 ALA A O 1
ATOM 652 N N . HIS A 1 94 ? -7.275 -10.467 10.581 1.00 79.75 94 HIS A N 1
ATOM 653 C CA . HIS A 1 94 ? -7.325 -9.090 10.085 1.00 79.75 94 HIS A CA 1
ATOM 654 C C . HIS A 1 94 ? -5.963 -8.551 9.608 1.00 79.75 94 HIS A C 1
ATOM 656 O O . HIS A 1 94 ? -5.909 -7.615 8.803 1.00 79.75 94 HIS A O 1
ATOM 662 N N . ARG A 1 95 ? -4.843 -9.121 10.072 1.00 88.50 95 ARG A N 1
ATOM 663 C CA . ARG A 1 95 ? -3.486 -8.657 9.749 1.00 88.50 95 ARG A CA 1
ATOM 664 C C . ARG A 1 95 ? -2.797 -9.595 8.765 1.00 88.50 95 ARG A C 1
ATOM 666 O O . ARG A 1 95 ? -2.927 -10.814 8.826 1.00 88.50 95 ARG A O 1
ATOM 673 N N . CYS A 1 96 ? -1.979 -9.012 7.893 1.00 89.69 96 CYS A N 1
ATOM 674 C CA . CYS A 1 96 ? -1.131 -9.794 7.007 1.00 89.69 96 CYS A CA 1
ATOM 675 C C . CYS A 1 96 ? 0.054 -10.407 7.768 1.00 89.69 96 CYS A C 1
ATOM 677 O O . CYS A 1 96 ? 0.466 -9.905 8.822 1.00 89.69 96 CYS A O 1
ATOM 679 N N . TYR A 1 97 ? 0.653 -11.448 7.191 1.00 87.00 97 TYR A N 1
ATOM 680 C CA . TYR A 1 97 ? 1.790 -12.176 7.753 1.00 87.00 97 TYR A CA 1
ATOM 681 C C . TYR A 1 97 ? 2.912 -11.234 8.201 1.00 87.00 97 TYR A C 1
ATOM 683 O O . TYR A 1 97 ? 3.435 -11.366 9.305 1.00 87.00 97 TYR A O 1
ATOM 691 N N . LYS A 1 98 ? 3.213 -10.201 7.407 1.00 85.38 98 LYS A N 1
ATOM 692 C CA . LYS A 1 98 ? 4.268 -9.232 7.727 1.00 85.38 98 LYS A CA 1
ATOM 693 C C . LYS A 1 98 ? 3.868 -8.221 8.807 1.00 85.38 98 LYS A C 1
ATOM 695 O O . LYS A 1 98 ? 4.702 -7.827 9.611 1.00 85.38 98 LYS A O 1
ATOM 700 N N . CYS A 1 99 ? 2.603 -7.811 8.860 1.00 88.94 99 CYS A N 1
ATOM 701 C CA . CYS A 1 99 ? 2.111 -6.876 9.877 1.00 88.94 99 CYS A CA 1
ATOM 702 C C . CYS A 1 99 ? 1.848 -7.549 11.230 1.00 88.94 99 CYS A C 1
ATOM 704 O O . CYS A 1 99 ? 1.841 -6.867 12.255 1.00 88.94 99 CYS A O 1
ATOM 706 N N . SER A 1 100 ? 1.686 -8.875 11.260 1.00 85.69 100 SER A N 1
ATOM 707 C CA . SER A 1 100 ? 1.523 -9.641 12.504 1.00 85.69 100 SER A CA 1
ATOM 708 C C . SER A 1 100 ? 2.705 -9.486 13.479 1.00 85.69 100 SER A C 1
ATOM 710 O O . SER A 1 100 ? 2.557 -9.740 14.666 1.00 85.69 100 SER A O 1
ATOM 712 N N . SER A 1 101 ? 3.870 -8.999 13.024 1.00 80.81 101 SER A N 1
ATOM 713 C CA . SER A 1 101 ? 5.019 -8.672 13.884 1.00 80.81 101 SER A CA 1
ATOM 714 C C . SER A 1 101 ? 4.855 -7.396 14.724 1.00 80.81 101 SER A C 1
ATOM 716 O O . SER A 1 101 ? 5.804 -7.005 15.397 1.00 80.81 101 SER A O 1
ATOM 718 N N . GLY A 1 102 ? 3.700 -6.724 14.671 1.00 83.12 102 GLY A N 1
ATOM 719 C CA . GLY A 1 102 ? 3.414 -5.520 15.463 1.00 83.12 102 GLY A CA 1
ATOM 720 C C . GLY A 1 102 ? 3.226 -4.236 14.651 1.00 83.12 102 GLY A C 1
ATOM 721 O O . GLY A 1 102 ? 3.060 -3.168 15.232 1.00 83.12 102 GLY A O 1
ATOM 722 N N . HIS A 1 103 ? 3.199 -4.308 13.318 1.00 84.56 103 HIS A N 1
ATOM 723 C CA . HIS A 1 103 ? 2.875 -3.151 12.480 1.00 84.56 103 HIS A CA 1
ATOM 724 C C . HIS A 1 103 ? 1.366 -3.046 12.222 1.00 84.56 103 HIS A C 1
ATOM 726 O O . HIS A 1 103 ? 0.643 -4.046 12.202 1.00 84.56 103 HIS A O 1
ATOM 732 N N . LYS A 1 104 ? 0.880 -1.820 11.992 1.00 87.94 104 LYS A N 1
ATOM 733 C CA . LYS A 1 104 ? -0.515 -1.593 11.594 1.00 87.94 104 LYS A CA 1
ATOM 734 C C . LYS A 1 104 ? -0.742 -2.162 10.187 1.00 87.94 104 LYS A C 1
ATOM 736 O O . LYS A 1 104 ? 0.020 -1.872 9.265 1.00 87.94 104 LYS A O 1
ATOM 741 N N . CYS A 1 105 ? -1.778 -2.983 10.034 1.00 91.19 105 CYS A N 1
ATOM 742 C CA . CYS A 1 105 ? -2.207 -3.522 8.746 1.00 91.19 105 CYS A CA 1
ATOM 743 C C . CYS A 1 105 ? -3.377 -2.678 8.235 1.00 91.19 105 CYS A C 1
ATOM 745 O O . CYS A 1 105 ? -4.531 -3.026 8.453 1.00 91.19 105 CYS A O 1
ATOM 747 N N . LEU A 1 106 ? -3.069 -1.523 7.646 1.00 92.12 106 LEU A N 1
ATOM 748 C CA . LEU A 1 106 ? -4.081 -0.592 7.145 1.00 92.12 106 LEU A CA 1
ATOM 749 C C . LEU A 1 106 ? -4.324 -0.801 5.644 1.00 92.12 106 LEU A C 1
ATOM 751 O O . LEU A 1 106 ? -3.377 -1.168 4.932 1.00 92.12 106 LEU A O 1
ATOM 755 N N . PRO A 1 107 ? -5.557 -0.571 5.161 1.00 92.38 107 PRO A N 1
ATOM 756 C CA . PRO A 1 107 ? -5.825 -0.486 3.731 1.00 92.38 107 PRO A CA 1
ATOM 757 C C . PRO A 1 107 ? -5.046 0.682 3.106 1.00 92.38 107 PRO A C 1
ATOM 759 O O . PRO A 1 107 ? -4.654 1.626 3.794 1.00 92.38 107 PRO A O 1
ATOM 762 N N . ILE A 1 108 ? -4.778 0.589 1.804 1.00 93.62 108 ILE A N 1
ATOM 763 C CA . ILE A 1 108 ? -4.193 1.696 1.038 1.00 93.62 108 ILE A CA 1
ATOM 764 C C . ILE A 1 108 ? -5.311 2.723 0.783 1.00 93.62 108 ILE A C 1
ATOM 766 O O . ILE A 1 108 ? -6.412 2.299 0.427 1.00 93.62 108 ILE A O 1
ATOM 770 N N . PRO A 1 109 ? -5.063 4.036 0.957 1.00 93.25 109 PRO A N 1
ATOM 771 C CA . PRO A 1 109 ? -6.041 5.062 0.617 1.00 93.25 109 PRO A CA 1
ATOM 772 C C . PRO A 1 109 ? -6.446 4.967 -0.863 1.00 93.25 109 PRO A C 1
ATOM 774 O O . PRO A 1 109 ? -5.592 4.655 -1.703 1.00 93.25 109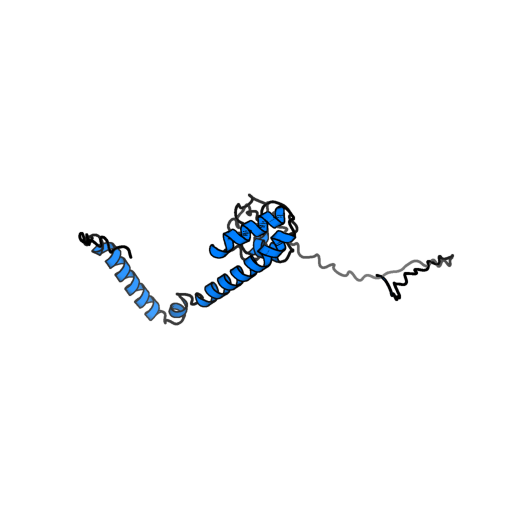 PRO A O 1
ATOM 777 N N . PRO A 1 110 ? -7.718 5.229 -1.202 1.00 91.81 110 PRO A N 1
ATOM 778 C CA . PRO A 1 110 ? -8.236 5.029 -2.555 1.00 91.81 110 PRO A CA 1
ATOM 779 C C . PRO A 1 110 ? -7.465 5.843 -3.604 1.00 91.81 110 PRO A C 1
ATOM 781 O O . PRO A 1 110 ? -7.138 5.305 -4.663 1.00 91.81 110 PRO A O 1
ATOM 784 N N . ASP A 1 111 ? -7.065 7.072 -3.275 1.00 92.19 111 ASP A N 1
ATOM 785 C CA . ASP A 1 111 ? -6.364 7.988 -4.192 1.00 92.19 111 ASP A CA 1
ATOM 786 C C . ASP A 1 111 ? -4.955 7.508 -4.562 1.00 92.19 111 ASP A C 1
ATOM 788 O O . ASP A 1 111 ? -4.431 7.791 -5.639 1.00 92.19 111 ASP A O 1
ATOM 792 N N . VAL A 1 112 ? -4.338 6.716 -3.682 1.00 94.75 112 VAL A N 1
ATOM 793 C CA . VAL A 1 112 ? -2.999 6.147 -3.886 1.00 94.75 112 VAL A CA 1
ATOM 794 C C . VAL A 1 112 ? -3.076 4.775 -4.561 1.00 94.75 112 VAL A C 1
ATOM 796 O O . VAL A 1 112 ? -2.070 4.264 -5.054 1.00 94.75 112 VAL A O 1
ATOM 799 N N . MET A 1 113 ? -4.253 4.146 -4.591 1.00 93.88 113 MET A N 1
ATOM 800 C CA . MET A 1 113 ? -4.378 2.730 -4.924 1.00 93.88 113 MET A CA 1
ATOM 801 C C . MET A 1 113 ? -3.912 2.418 -6.348 1.00 93.88 113 MET A C 1
ATOM 803 O O . MET A 1 113 ? -3.130 1.487 -6.537 1.00 93.88 113 MET A O 1
ATOM 807 N N . LYS A 1 114 ? -4.331 3.209 -7.342 1.00 95.12 114 LYS A N 1
ATOM 808 C CA . LYS A 1 114 ? -3.946 2.978 -8.742 1.00 95.12 114 LYS A CA 1
ATOM 809 C C . LYS A 1 114 ? -2.431 3.157 -8.969 1.00 95.12 114 LYS A C 1
ATOM 811 O O . LYS A 1 114 ? -1.807 2.185 -9.394 1.00 95.12 114 LYS A O 1
ATOM 816 N N . PRO A 1 115 ? -1.804 4.292 -8.598 1.00 96.00 115 PRO A N 1
ATOM 817 C CA . PRO A 1 115 ? -0.350 4.447 -8.713 1.00 96.00 115 PRO A CA 1
ATOM 818 C C . PRO A 1 115 ? 0.441 3.401 -7.916 1.00 96.00 115 PRO A C 1
ATOM 820 O O . PRO A 1 115 ? 1.517 2.970 -8.329 1.00 96.00 115 PRO A O 1
ATOM 823 N N . ALA A 1 116 ? -0.077 2.968 -6.760 1.00 94.62 116 ALA A N 1
ATOM 824 C CA . ALA A 1 116 ? 0.557 1.919 -5.969 1.00 94.62 116 ALA A CA 1
ATOM 825 C C . ALA A 1 116 ? 0.568 0.571 -6.697 1.00 94.62 116 ALA A C 1
ATOM 827 O O . ALA A 1 116 ? 1.563 -0.145 -6.610 1.00 94.62 116 ALA A O 1
ATOM 828 N N . LEU A 1 117 ? -0.508 0.219 -7.406 1.00 93.19 117 LEU A N 1
ATOM 829 C CA . LEU A 1 117 ? -0.565 -1.010 -8.198 1.00 93.19 117 LEU A CA 1
ATOM 830 C C . LEU A 1 117 ? 0.380 -0.947 -9.401 1.00 93.19 117 LEU A C 1
ATOM 832 O O . LEU A 1 117 ? 1.131 -1.896 -9.598 1.00 93.19 117 LEU A O 1
ATOM 836 N N . GLU A 1 118 ? 0.432 0.177 -10.118 1.00 95.25 118 GLU A N 1
ATOM 837 C CA . GLU A 1 118 ? 1.370 0.376 -11.238 1.00 95.25 118 GLU A CA 1
ATOM 838 C C . GLU A 1 118 ? 2.833 0.268 -10.771 1.00 95.25 118 GLU A C 1
ATOM 840 O O . GLU A 1 118 ? 3.633 -0.446 -11.373 1.00 95.25 118 GLU A O 1
ATOM 845 N N . PHE A 1 119 ? 3.173 0.854 -9.616 1.00 94.69 119 PHE A N 1
ATOM 846 C CA . PHE A 1 119 ? 4.491 0.670 -8.997 1.00 94.69 119 PHE A CA 1
ATOM 847 C C . PHE A 1 119 ? 4.808 -0.801 -8.681 1.00 94.69 119 PHE A C 1
ATOM 849 O O . PHE A 1 119 ? 5.950 -1.245 -8.823 1.00 94.69 119 PHE A O 1
ATOM 856 N N . LEU A 1 120 ? 3.827 -1.552 -8.181 1.00 92.62 120 LEU A N 1
ATOM 857 C CA . LEU A 1 120 ? 4.013 -2.951 -7.801 1.00 92.62 120 LEU A CA 1
ATOM 858 C C . LEU A 1 120 ? 4.127 -3.869 -9.017 1.00 92.62 120 LEU A C 1
ATOM 860 O O . LEU A 1 120 ? 4.930 -4.802 -8.973 1.00 92.62 120 LEU A O 1
ATOM 864 N N . ASP A 1 121 ? 3.377 -3.580 -10.075 1.00 92.38 121 ASP A N 1
ATOM 865 C CA . ASP A 1 121 ? 3.458 -4.290 -11.348 1.00 92.38 121 ASP A CA 1
ATOM 866 C C . ASP A 1 121 ? 4.831 -4.031 -12.004 1.00 92.38 121 ASP A C 1
ATOM 868 O O . ASP A 1 121 ? 5.533 -4.992 -12.327 1.00 92.38 121 ASP A O 1
ATOM 872 N N . ALA A 1 122 ? 5.310 -2.777 -12.035 1.00 93.38 122 ALA A N 1
ATOM 873 C CA . ALA A 1 122 ? 6.671 -2.433 -12.477 1.00 93.38 122 ALA A CA 1
ATOM 874 C C . ALA A 1 122 ? 7.759 -3.144 -11.648 1.00 93.38 122 ALA A C 1
ATOM 876 O O . ALA A 1 122 ? 8.738 -3.680 -12.176 1.00 93.38 122 ALA A O 1
ATOM 877 N N . ARG A 1 123 ? 7.582 -3.207 -10.321 1.00 91.94 123 ARG A N 1
ATOM 878 C CA . ARG A 1 123 ? 8.504 -3.912 -9.415 1.00 91.94 123 ARG A CA 1
ATOM 879 C C . ARG A 1 123 ? 8.577 -5.404 -9.726 1.00 91.94 123 ARG A C 1
ATOM 881 O O . ARG A 1 123 ? 9.665 -5.983 -9.689 1.00 91.94 123 ARG A O 1
ATOM 888 N N . ASP A 1 124 ? 7.436 -6.031 -9.979 1.00 90.19 124 ASP A N 1
ATOM 889 C CA . ASP A 1 124 ? 7.365 -7.454 -10.294 1.00 90.19 124 ASP A CA 1
ATOM 890 C C . ASP A 1 124 ? 7.921 -7.759 -11.694 1.00 90.19 124 ASP A C 1
ATOM 892 O O . ASP A 1 124 ? 8.596 -8.777 -11.860 1.00 90.19 124 ASP A O 1
ATOM 896 N N . ALA A 1 125 ? 7.753 -6.839 -12.650 1.00 91.75 125 ALA A N 1
ATOM 897 C CA . ALA A 1 125 ? 8.420 -6.863 -13.955 1.00 91.75 125 ALA A CA 1
ATOM 898 C C . ALA A 1 125 ? 9.934 -6.572 -13.878 1.00 91.75 125 ALA A C 1
ATOM 900 O O . ALA A 1 125 ? 10.663 -6.803 -14.841 1.00 91.75 125 ALA A O 1
ATOM 901 N N . ARG A 1 126 ? 10.425 -6.110 -12.717 1.00 90.81 126 ARG A N 1
ATOM 902 C CA . ARG A 1 126 ? 11.794 -5.610 -12.495 1.00 90.81 126 ARG A CA 1
ATOM 903 C C . ARG A 1 126 ? 12.172 -4.443 -13.414 1.00 90.81 126 ARG A C 1
ATOM 905 O O . ARG A 1 126 ? 13.351 -4.271 -13.723 1.00 90.81 126 ARG A O 1
ATOM 912 N N . ASP A 1 127 ? 11.194 -3.626 -13.786 1.00 94.69 127 ASP A N 1
ATOM 913 C CA . ASP A 1 127 ? 11.416 -2.408 -14.556 1.00 94.69 127 ASP A CA 1
ATOM 914 C C . ASP A 1 127 ? 11.898 -1.285 -13.625 1.00 94.69 127 ASP A C 1
ATOM 916 O O . ASP A 1 127 ? 11.154 -0.743 -12.801 1.00 94.69 127 ASP A O 1
ATOM 920 N N . ALA A 1 128 ? 13.191 -0.972 -13.700 1.00 93.94 128 ALA A N 1
ATOM 921 C CA . ALA A 1 128 ? 13.794 0.057 -12.864 1.00 93.94 128 ALA A CA 1
ATOM 922 C C . ALA A 1 128 ? 13.343 1.470 -13.256 1.00 93.94 128 ALA A C 1
ATOM 924 O O . ALA A 1 128 ? 13.219 2.321 -12.370 1.00 93.94 128 ALA A O 1
ATOM 925 N N . ASP A 1 129 ? 13.088 1.713 -14.539 1.00 96.25 129 ASP A N 1
ATOM 926 C CA . ASP A 1 129 ? 12.741 3.032 -15.056 1.00 96.25 129 ASP A CA 1
ATOM 927 C C . ASP A 1 129 ? 11.313 3.389 -14.646 1.00 96.25 129 ASP A C 1
ATOM 929 O O . ASP A 1 129 ? 11.093 4.432 -14.022 1.00 96.25 129 ASP A O 1
ATOM 933 N N . GLU A 1 130 ? 10.364 2.472 -14.836 1.00 96.06 130 GLU A N 1
ATOM 934 C CA . GLU A 1 130 ? 8.992 2.657 -14.355 1.00 96.06 130 GLU A CA 1
ATOM 935 C C . GLU A 1 130 ? 8.924 2.752 -12.827 1.00 96.06 130 GLU A C 1
ATOM 937 O O . GLU A 1 130 ? 8.229 3.612 -12.278 1.00 96.06 130 GLU A O 1
ATOM 942 N N . MET A 1 131 ? 9.692 1.933 -12.100 1.00 94.62 131 MET A N 1
ATOM 943 C CA . MET A 1 131 ? 9.773 2.075 -10.644 1.00 94.62 131 MET A CA 1
ATOM 944 C C . MET A 1 131 ? 10.292 3.455 -10.223 1.00 94.62 131 MET A C 1
ATOM 946 O O . MET A 1 131 ? 9.855 3.965 -9.189 1.00 94.62 131 MET A O 1
ATOM 950 N N . ASN A 1 132 ? 11.230 4.051 -10.963 1.00 95.94 132 ASN A N 1
ATOM 951 C CA . ASN A 1 132 ? 11.757 5.385 -10.668 1.00 95.94 132 ASN A CA 1
ATOM 952 C C . ASN A 1 132 ? 10.739 6.491 -10.974 1.00 95.94 132 ASN A C 1
ATOM 954 O O . ASN A 1 132 ? 10.747 7.507 -10.278 1.00 95.94 132 ASN A O 1
ATOM 958 N N . VAL A 1 133 ? 9.836 6.273 -11.934 1.00 97.31 133 VAL A N 1
ATOM 959 C CA . VAL A 1 133 ? 8.701 7.163 -12.226 1.00 97.31 133 VAL A CA 1
ATOM 960 C C . VAL A 1 133 ? 7.629 7.063 -11.139 1.00 97.31 133 VAL A C 1
ATOM 962 O O . VAL A 1 133 ? 7.226 8.076 -10.567 1.00 97.31 133 VAL A O 1
ATOM 965 N N . TRP A 1 134 ? 7.197 5.850 -10.787 1.00 96.75 134 TRP A N 1
ATOM 966 C CA . TRP A 1 134 ? 6.065 5.661 -9.875 1.00 96.75 134 TRP A CA 1
ATOM 967 C C . TRP A 1 134 ? 6.417 5.840 -8.399 1.00 96.75 134 TRP A C 1
ATOM 969 O O . TRP A 1 134 ? 5.597 6.316 -7.612 1.00 96.75 134 TRP A O 1
ATOM 979 N N . ARG A 1 135 ? 7.644 5.505 -7.984 1.00 95.94 135 ARG A N 1
ATOM 980 C CA . ARG A 1 135 ? 8.075 5.633 -6.581 1.00 95.94 135 ARG A CA 1
ATOM 981 C C . ARG A 1 135 ? 7.883 7.042 -5.996 1.00 95.94 135 ARG A C 1
ATOM 983 O O . ARG A 1 135 ? 7.375 7.109 -4.873 1.00 95.94 135 ARG A O 1
ATOM 990 N N . PRO A 1 136 ? 8.294 8.150 -6.645 1.00 97.06 136 PRO A N 1
ATOM 991 C CA . PRO A 1 136 ? 8.040 9.489 -6.119 1.00 97.06 136 PRO A CA 1
ATOM 992 C C . PRO A 1 136 ? 6.547 9.827 -6.107 1.00 97.06 136 PRO A C 1
ATOM 994 O O . PRO A 1 136 ? 6.083 10.372 -5.111 1.00 97.06 136 PRO A O 1
ATOM 997 N N . VAL A 1 137 ? 5.784 9.440 -7.135 1.00 97.12 137 VAL A N 1
ATOM 998 C CA . VAL A 1 137 ? 4.331 9.681 -7.208 1.00 97.12 137 VAL A CA 1
ATOM 999 C C . VAL A 1 137 ? 3.616 9.050 -6.015 1.00 97.12 137 VAL A C 1
ATOM 1001 O O . VAL A 1 137 ? 2.936 9.741 -5.258 1.00 97.12 137 VAL A O 1
ATOM 1004 N N . VAL A 1 138 ? 3.845 7.756 -5.778 1.00 96.44 138 VAL A N 1
ATOM 1005 C CA . VAL A 1 138 ? 3.224 7.028 -4.662 1.00 96.44 138 VAL A CA 1
ATOM 1006 C C . VAL A 1 138 ? 3.643 7.619 -3.314 1.00 96.44 138 VAL A C 1
ATOM 1008 O O . VAL A 1 138 ? 2.811 7.756 -2.421 1.00 96.44 138 VAL A O 1
ATOM 1011 N N . LYS A 1 139 ? 4.918 7.997 -3.142 1.00 96.06 139 LYS A N 1
ATOM 1012 C CA . LYS A 1 139 ? 5.388 8.632 -1.898 1.00 96.06 139 LYS A CA 1
ATOM 1013 C C . LYS A 1 139 ? 4.702 9.971 -1.635 1.00 96.06 139 LYS A C 1
ATOM 1015 O O . LYS A 1 139 ? 4.323 10.228 -0.498 1.00 96.06 139 LYS A O 1
ATOM 1020 N N . THR A 1 140 ? 4.561 10.801 -2.661 1.00 96.75 140 THR A N 1
ATOM 1021 C CA . THR A 1 140 ? 3.925 12.116 -2.554 1.00 96.75 140 THR A CA 1
ATOM 1022 C C . THR A 1 140 ? 2.443 11.983 -2.216 1.00 96.75 140 THR A C 1
ATOM 1024 O O . THR A 1 140 ? 1.983 12.623 -1.276 1.00 96.75 140 THR A O 1
ATOM 1027 N N . LEU A 1 141 ? 1.716 11.096 -2.902 1.00 95.94 141 LEU A N 1
ATOM 1028 C CA . LEU A 1 141 ? 0.296 10.862 -2.625 1.00 95.94 141 LEU A CA 1
ATOM 1029 C C . LEU A 1 141 ? 0.060 10.262 -1.234 1.00 95.94 141 LEU A C 1
ATOM 1031 O O . LEU A 1 141 ? -0.872 10.660 -0.548 1.00 95.94 141 LEU A O 1
ATOM 1035 N N . LEU A 1 142 ? 0.927 9.349 -0.776 1.00 94.69 142 LEU A N 1
ATOM 1036 C CA . LEU A 1 142 ? 0.856 8.845 0.600 1.00 94.69 142 LEU A CA 1
ATOM 1037 C C . LEU A 1 142 ? 1.065 9.951 1.633 1.00 94.69 142 LEU A C 1
ATOM 1039 O O . LEU A 1 142 ? 0.417 9.916 2.671 1.00 94.69 142 LEU A O 1
ATOM 1043 N N . ARG A 1 143 ? 1.963 10.907 1.368 1.00 94.38 143 ARG A N 1
ATOM 1044 C CA . ARG A 1 143 ? 2.187 12.039 2.271 1.00 94.38 143 ARG A CA 1
ATOM 1045 C C . ARG A 1 143 ? 0.942 12.921 2.358 1.00 94.38 143 ARG A C 1
ATOM 1047 O O . ARG A 1 143 ? 0.524 13.223 3.464 1.00 94.38 143 ARG A O 1
ATOM 1054 N N . PHE A 1 144 ? 0.329 13.259 1.223 1.00 92.19 144 PHE A N 1
ATOM 1055 C CA . PHE A 1 144 ? -0.915 14.035 1.213 1.00 92.19 144 PHE A CA 1
ATOM 1056 C C . PHE A 1 144 ? -2.051 13.306 1.932 1.00 92.19 144 PHE A C 1
ATOM 1058 O O . PHE A 1 144 ? -2.692 13.891 2.792 1.00 92.19 144 PHE A O 1
ATOM 1065 N N . ALA A 1 145 ? -2.225 12.005 1.688 1.00 89.75 145 ALA A N 1
ATOM 1066 C CA . ALA A 1 145 ? -3.235 11.217 2.393 1.00 89.75 145 ALA A CA 1
ATOM 1067 C C . ALA A 1 145 ? -2.977 11.132 3.913 1.00 89.75 145 ALA A C 1
ATOM 1069 O O . ALA A 1 145 ? -3.913 11.011 4.699 1.00 89.75 145 ALA A O 1
ATOM 1070 N N . GLU A 1 146 ? -1.713 11.159 4.349 1.00 88.00 146 GLU A N 1
ATOM 1071 C CA . GLU A 1 146 ? -1.353 11.214 5.772 1.00 88.00 146 GLU A CA 1
ATOM 1072 C C . GLU A 1 146 ? -1.604 12.593 6.388 1.00 88.00 146 GLU A C 1
ATOM 1074 O O . GLU A 1 146 ? -2.047 12.655 7.532 1.00 88.00 146 GLU A O 1
ATOM 1079 N N . GLU A 1 147 ? -1.341 13.670 5.646 1.00 87.62 147 GLU A N 1
ATOM 1080 C CA . GLU A 1 147 ? -1.636 15.050 6.045 1.00 87.62 147 GLU A CA 1
ATOM 1081 C C . GLU A 1 147 ? -3.150 15.262 6.168 1.00 87.62 147 GLU A C 1
ATOM 1083 O O . GLU A 1 147 ? -3.613 15.678 7.223 1.00 87.62 147 GLU A O 1
ATOM 1088 N N . GLU A 1 148 ? -3.939 14.855 5.172 1.00 84.94 148 GLU A N 1
ATOM 1089 C CA . GLU A 1 148 ? -5.406 14.924 5.217 1.00 84.94 148 GLU A CA 1
ATOM 1090 C C . GLU A 1 148 ? -5.989 14.081 6.357 1.00 84.94 148 GLU A C 1
ATOM 1092 O O . GLU A 1 148 ? -6.901 14.516 7.058 1.00 84.94 148 GLU A O 1
ATOM 1097 N N . ALA A 1 149 ? -5.447 12.882 6.596 1.00 80.25 149 ALA A N 1
ATOM 1098 C CA . ALA A 1 149 ? -5.867 12.054 7.724 1.00 80.25 149 ALA A CA 1
ATOM 1099 C C . ALA A 1 149 ? -5.468 12.653 9.085 1.00 80.25 149 ALA A C 1
ATOM 1101 O O . ALA A 1 149 ? -6.120 12.359 10.087 1.00 80.25 149 ALA A O 1
ATOM 1102 N N . ALA A 1 150 ? -4.402 13.455 9.138 1.00 78.50 150 ALA A N 1
ATOM 1103 C CA . ALA A 1 150 ? -3.994 14.174 10.339 1.00 78.50 150 ALA A CA 1
ATOM 1104 C C . ALA A 1 150 ? -4.827 15.445 10.559 1.00 78.50 150 ALA A C 1
ATOM 1106 O O . ALA A 1 150 ? -5.169 15.736 11.702 1.00 78.50 150 ALA A O 1
ATOM 1107 N N . GLU A 1 151 ? -5.194 16.164 9.495 1.00 74.44 151 GLU A N 1
ATOM 1108 C CA . GLU A 1 151 ? -6.066 17.346 9.562 1.00 74.44 151 GLU A CA 1
ATOM 1109 C C . GLU A 1 151 ? -7.524 16.976 9.857 1.00 74.44 151 GLU A C 1
ATOM 1111 O O . GLU A 1 151 ? -8.175 17.645 10.651 1.00 74.44 151 GLU A O 1
ATOM 1116 N N . MET A 1 152 ? -8.018 15.851 9.333 1.00 61.50 152 MET A N 1
ATOM 1117 C CA . MET A 1 152 ? -9.288 15.251 9.774 1.00 61.50 152 MET A CA 1
ATOM 1118 C C . MET A 1 152 ? -9.162 14.482 11.101 1.00 61.50 152 MET A C 1
ATOM 1120 O O . MET A 1 152 ? -10.097 13.804 11.525 1.00 61.50 152 MET A O 1
ATOM 1124 N N . GLY A 1 153 ? -8.000 14.575 11.752 1.00 51.91 153 GLY A N 1
ATOM 1125 C CA . GLY A 1 153 ? -7.666 13.952 13.027 1.00 51.91 153 GLY A CA 1
ATOM 1126 C C . GLY A 1 153 ? -8.270 14.637 14.253 1.00 51.91 153 GLY A C 1
ATOM 1127 O O . GLY A 1 153 ? -7.886 14.292 15.372 1.00 51.91 153 GLY A O 1
ATOM 1128 N N . ASP A 1 154 ? -9.225 15.553 14.080 1.00 51.19 154 ASP A N 1
ATOM 1129 C CA . ASP A 1 154 ? -10.177 15.846 15.144 1.00 51.19 154 ASP A CA 1
ATOM 1130 C C . ASP A 1 154 ? -11.041 14.599 15.335 1.00 51.19 154 ASP A C 1
ATOM 1132 O O . ASP A 1 154 ? -12.041 14.381 14.649 1.00 51.19 154 ASP A O 1
ATOM 1136 N N . ASP A 1 155 ? -10.607 13.739 16.262 1.00 58.25 155 ASP A N 1
ATOM 1137 C CA . ASP A 1 155 ? -11.433 12.692 16.848 1.00 58.25 155 ASP A CA 1
ATOM 1138 C C . ASP A 1 155 ? -12.833 13.307 17.044 1.00 58.25 155 ASP A C 1
ATOM 1140 O O . ASP A 1 155 ? -12.971 14.238 17.841 1.00 58.25 155 ASP A O 1
ATOM 1144 N N . PRO A 1 156 ? -13.902 12.829 16.379 1.00 58.69 156 PRO A N 1
ATOM 1145 C CA . PRO A 1 156 ? -15.244 13.383 16.598 1.00 58.69 156 PRO A CA 1
ATOM 1146 C C . PRO A 1 156 ? -15.697 13.181 18.057 1.00 58.69 156 PRO A C 1
ATOM 1148 O O . PRO A 1 156 ? -16.689 13.741 18.515 1.00 58.69 156 PRO A O 1
ATOM 1151 N N . ASN A 1 157 ? -14.943 12.365 18.800 1.00 58.09 157 ASN A N 1
ATOM 1152 C CA . ASN A 1 157 ? -15.056 12.115 20.224 1.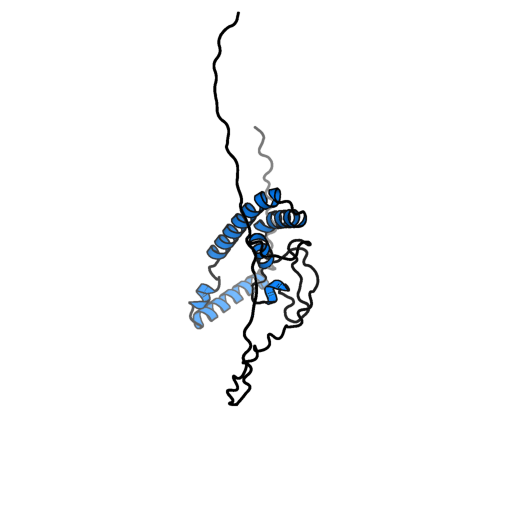00 58.09 157 ASN A CA 1
ATOM 1153 C C . ASN A 1 157 ? -14.124 12.976 21.098 1.00 58.09 157 ASN A C 1
ATOM 1155 O O . ASN A 1 157 ? -14.244 12.912 22.320 1.00 58.09 157 ASN A O 1
ATOM 1159 N N . ALA A 1 158 ? -13.196 13.756 20.540 1.00 64.69 158 ALA A N 1
ATOM 1160 C CA . ALA A 1 158 ? -12.258 14.577 21.308 1.00 64.69 158 ALA A CA 1
ATOM 1161 C C . ALA A 1 158 ? -13.004 15.581 22.192 1.00 64.69 158 ALA A C 1
ATOM 1163 O O . ALA A 1 158 ? -12.651 15.777 23.356 1.00 64.69 158 ALA A O 1
ATOM 1164 N N . ASP A 1 159 ? -14.098 16.144 21.683 1.00 61.25 159 ASP A N 1
ATOM 1165 C CA . ASP A 1 159 ? -14.972 17.015 22.466 1.00 61.25 159 ASP A CA 1
ATOM 1166 C C . ASP A 1 159 ? -15.810 16.238 23.488 1.00 61.25 159 ASP A C 1
ATOM 1168 O O . ASP A 1 159 ? -16.022 16.712 24.603 1.00 61.25 159 ASP A O 1
ATOM 1172 N N . LEU A 1 160 ? -16.183 14.990 23.191 1.00 59.03 160 LEU A N 1
ATOM 1173 C CA . LEU A 1 160 ? -16.858 14.108 24.150 1.00 59.03 160 LEU A CA 1
ATOM 1174 C C . LEU A 1 160 ? -15.938 13.688 25.310 1.00 59.03 160 LEU A C 1
ATOM 1176 O O . LEU A 1 160 ? -16.438 13.424 26.408 1.00 59.03 160 LEU A O 1
ATOM 1180 N N . ILE A 1 161 ? -14.613 13.660 25.112 1.00 65.62 161 ILE A N 1
ATOM 1181 C CA . ILE A 1 161 ? -13.619 13.416 26.173 1.00 65.62 161 ILE A CA 1
ATOM 1182 C C . ILE A 1 161 ? -13.501 14.628 27.110 1.00 65.62 161 ILE A C 1
ATOM 1184 O O . ILE A 1 161 ? -13.322 14.433 28.312 1.00 65.62 161 ILE A O 1
ATOM 1188 N N . LYS A 1 162 ? -13.658 15.853 26.592 1.00 73.31 162 LYS A N 1
ATOM 1189 C CA . LYS A 1 162 ? -13.660 17.090 27.396 1.00 73.31 162 LYS A CA 1
ATOM 1190 C C . LYS A 1 162 ? -14.964 17.288 28.182 1.00 73.31 162 LYS A C 1
ATOM 1192 O O . LYS A 1 162 ? -14.951 17.984 29.192 1.00 73.31 162 LYS A O 1
ATOM 1197 N N . MET A 1 163 ? -16.066 16.676 27.743 1.00 76.38 163 MET A N 1
ATOM 1198 C CA . MET A 1 163 ? -17.357 16.742 28.433 1.00 76.38 163 MET A CA 1
ATOM 1199 C C . MET A 1 163 ? -17.354 15.978 29.756 1.00 76.38 163 MET A C 1
ATOM 1201 O O . MET A 1 163 ? -16.856 14.848 29.862 1.00 76.38 163 MET A O 1
ATOM 1205 N N . THR A 1 164 ? -18.016 16.565 30.748 1.00 87.50 164 THR A N 1
ATOM 1206 C CA . THR A 1 164 ? -18.334 15.882 32.001 1.00 87.50 164 THR A CA 1
ATOM 1207 C C . THR A 1 164 ? -19.256 14.674 31.746 1.00 87.50 164 THR A C 1
ATOM 1209 O O . THR A 1 164 ? -19.975 14.617 30.740 1.00 87.50 164 THR A O 1
ATOM 1212 N N . PRO A 1 165 ? -19.289 13.674 32.649 1.00 85.56 165 PRO A N 1
ATOM 1213 C CA . PRO A 1 165 ? -20.164 12.508 32.498 1.00 85.56 165 PRO A CA 1
ATOM 1214 C C . PRO A 1 165 ? -21.655 12.858 32.354 1.00 85.56 165 PRO A C 1
ATOM 1216 O O . PRO A 1 165 ? -22.404 12.118 31.712 1.00 85.56 165 PRO A O 1
ATOM 1219 N N . GLU A 1 166 ? -22.093 13.970 32.945 1.00 87.12 166 GLU A N 1
ATOM 1220 C CA . GLU A 1 166 ? -23.478 14.443 32.877 1.00 87.12 166 GLU A CA 1
ATOM 1221 C C . GLU A 1 166 ? -23.807 15.055 31.516 1.00 87.12 166 GLU A C 1
ATOM 1223 O O . GLU A 1 166 ? -24.812 14.676 30.907 1.00 87.12 166 GLU A O 1
ATOM 1228 N N . GLU A 1 167 ? -22.926 15.907 30.991 1.00 86.62 167 GLU A N 1
ATOM 1229 C CA . GLU A 1 167 ? -23.044 16.480 29.646 1.00 86.62 167 GLU A CA 1
ATOM 1230 C C . GLU A 1 167 ? -23.028 15.387 28.579 1.00 86.62 167 GLU A C 1
ATOM 1232 O O . GLU A 1 167 ? -23.864 15.387 27.676 1.00 86.62 167 GLU A O 1
ATOM 1237 N N . ARG A 1 168 ? -22.161 14.379 28.733 1.00 82.94 168 ARG A N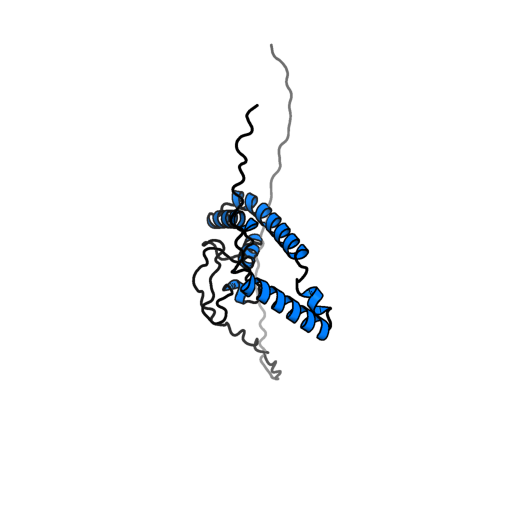 1
ATOM 1238 C CA . ARG A 1 168 ? -22.098 13.236 27.813 1.00 82.94 168 ARG A CA 1
ATOM 1239 C C . ARG A 1 168 ? -23.403 12.433 27.804 1.00 82.94 168 ARG A C 1
ATOM 1241 O O . ARG A 1 168 ? -23.880 12.036 26.740 1.00 82.94 168 ARG A O 1
ATOM 1248 N N . ARG A 1 169 ? -24.020 12.215 28.973 1.00 87.50 169 ARG A N 1
ATOM 1249 C CA . ARG A 1 169 ? -25.341 11.561 29.077 1.00 87.50 169 ARG A CA 1
ATOM 1250 C C . ARG A 1 169 ? -26.452 12.421 28.476 1.00 87.50 169 ARG A C 1
ATOM 1252 O O . ARG A 1 169 ? -27.346 11.874 27.835 1.00 87.50 169 ARG A O 1
ATOM 1259 N N . ALA A 1 170 ? -26.419 13.737 28.676 1.00 88.38 170 ALA A N 1
ATOM 1260 C CA . ALA A 1 170 ? -27.401 14.653 28.102 1.00 88.38 170 ALA A CA 1
ATOM 1261 C C . ALA A 1 170 ? -27.303 14.708 26.568 1.00 88.38 170 ALA A C 1
ATOM 1263 O O . ALA A 1 170 ? -28.320 14.546 25.893 1.00 88.38 170 ALA A O 1
ATOM 1264 N N . ALA A 1 171 ? -26.088 14.825 26.025 1.00 84.56 171 ALA A N 1
ATOM 1265 C CA . ALA A 1 171 ? -25.823 14.790 24.588 1.00 84.56 171 ALA A CA 1
ATOM 1266 C C . ALA A 1 171 ? -26.247 13.451 23.964 1.00 84.56 171 ALA A C 1
ATOM 1268 O O . ALA A 1 171 ? -26.927 13.437 22.938 1.00 84.56 171 ALA A O 1
ATOM 1269 N N . GLY A 1 172 ? -25.935 12.328 24.623 1.00 89.56 172 GLY A N 1
ATOM 1270 C CA . GLY A 1 172 ? -26.373 11.000 24.187 1.00 89.56 172 GLY A CA 1
ATOM 1271 C C . GLY A 1 172 ? -27.898 10.858 24.138 1.00 89.56 172 GLY A C 1
ATOM 1272 O O . GLY A 1 172 ? -28.434 10.339 23.161 1.00 89.56 172 GLY A O 1
ATOM 1273 N N . ARG A 1 173 ? -28.617 11.379 25.145 1.00 91.56 173 ARG A N 1
ATOM 1274 C CA . ARG A 1 173 ? -30.092 11.401 25.143 1.00 91.56 173 ARG A CA 1
ATOM 1275 C C . ARG A 1 173 ? -30.656 12.273 24.020 1.00 91.56 173 ARG A C 1
ATOM 1277 O O . ARG A 1 173 ? -31.581 11.845 23.340 1.00 91.56 173 ARG A O 1
ATOM 1284 N N . ALA A 1 174 ? -30.089 13.457 23.794 1.00 87.94 174 ALA A N 1
ATOM 1285 C CA . ALA A 1 174 ? -30.530 14.349 22.722 1.00 87.94 174 ALA A CA 1
ATOM 1286 C C . ALA A 1 174 ? -30.308 13.736 21.327 1.00 87.94 174 ALA A C 1
ATOM 1288 O O . ALA A 1 174 ? -31.186 13.812 20.470 1.00 87.94 174 ALA A O 1
ATOM 1289 N N . ALA A 1 175 ? -29.163 13.083 21.108 1.00 88.25 175 ALA A N 1
ATOM 1290 C CA . ALA A 1 175 ? -28.877 12.374 19.863 1.00 88.25 175 ALA A CA 1
ATOM 1291 C C . ALA A 1 175 ? -29.828 11.184 19.645 1.00 88.25 175 ALA A C 1
ATOM 1293 O O . ALA A 1 175 ? -30.321 10.994 18.535 1.00 88.25 175 ALA A O 1
ATOM 1294 N N . ALA A 1 176 ? -30.135 10.425 20.703 1.00 89.88 176 ALA A N 1
ATOM 1295 C CA . ALA A 1 176 ? -31.083 9.315 20.640 1.00 89.88 176 ALA A CA 1
ATOM 1296 C C . ALA A 1 176 ? -32.508 9.780 20.296 1.00 89.88 176 ALA A C 1
ATOM 1298 O O . ALA A 1 176 ? -33.162 9.143 19.475 1.00 89.88 176 ALA A O 1
ATOM 1299 N N . LEU A 1 177 ? -32.964 10.904 20.861 1.00 89.62 177 LEU A N 1
ATOM 1300 C CA . LEU A 1 177 ? -34.266 11.491 20.524 1.00 89.62 177 LEU A CA 1
ATOM 1301 C C . LEU A 1 177 ? -34.319 11.957 19.066 1.00 89.62 177 LEU A C 1
ATOM 1303 O O . LEU A 1 177 ? -35.276 11.641 18.373 1.00 89.62 177 LEU A O 1
ATOM 1307 N N . ARG A 1 178 ? -33.260 12.603 18.558 1.00 82.69 178 ARG A N 1
ATOM 1308 C CA . ARG A 1 178 ? -33.183 12.983 17.134 1.00 82.69 178 ARG A CA 1
ATOM 1309 C C . ARG A 1 178 ? -33.229 11.777 16.201 1.00 82.69 178 ARG A C 1
ATOM 1311 O O . ARG A 1 178 ? -33.923 11.813 15.193 1.00 82.69 178 ARG A O 1
ATOM 1318 N N . LEU A 1 179 ? -32.504 10.708 16.534 1.00 85.75 179 LEU A N 1
ATOM 1319 C CA . LEU A 1 179 ? -32.553 9.456 15.776 1.00 85.75 179 LEU A CA 1
ATOM 1320 C C . LEU A 1 179 ? -33.956 8.850 15.802 1.00 85.75 179 LEU A C 1
ATOM 1322 O O . LEU A 1 179 ? -34.459 8.456 14.754 1.00 85.75 179 LEU A O 1
ATOM 1326 N N . PHE A 1 180 ? -34.587 8.813 16.976 1.00 86.75 180 PHE A N 1
ATOM 1327 C CA . PHE A 1 180 ? -35.952 8.325 17.130 1.00 86.75 180 PHE A CA 1
ATOM 1328 C C . PHE A 1 180 ? -36.942 9.148 16.296 1.00 86.75 180 PHE A C 1
ATOM 1330 O O . PHE A 1 180 ? -37.733 8.560 15.566 1.00 86.75 180 PHE A O 1
ATOM 1337 N N . ASP A 1 181 ? -36.839 10.478 16.305 1.00 83.19 181 ASP A N 1
ATOM 1338 C CA . ASP A 1 181 ? -37.680 11.354 15.485 1.00 83.19 181 ASP A CA 1
ATOM 1339 C C . ASP A 1 181 ? -37.466 11.110 13.985 1.00 83.19 181 ASP A C 1
ATOM 1341 O O . ASP A 1 181 ? -38.430 10.964 13.235 1.00 83.19 181 ASP A O 1
ATOM 1345 N N . CYS A 1 182 ? -36.218 10.981 13.527 1.00 78.94 182 CYS A N 1
ATOM 1346 C CA . CYS A 1 182 ? -35.936 10.669 12.124 1.00 78.94 182 CYS A CA 1
ATOM 1347 C C . CYS A 1 182 ? -36.485 9.297 11.700 1.00 78.94 182 CYS A C 1
ATOM 1349 O O . CYS A 1 182 ? -37.011 9.164 10.595 1.00 78.94 182 CYS A O 1
ATOM 1351 N N . LEU A 1 183 ? -36.379 8.284 12.562 1.00 83.50 183 LEU A N 1
AT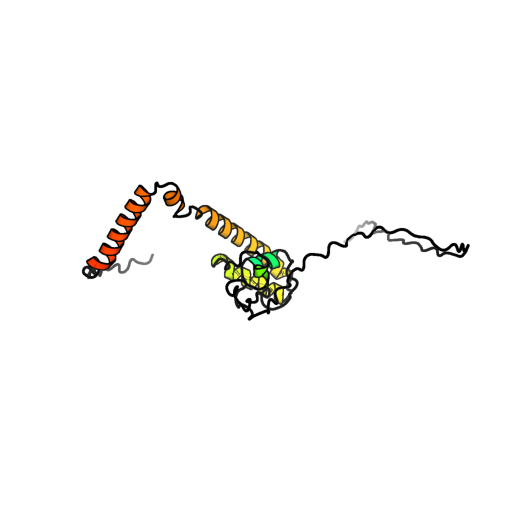OM 1352 C CA . LEU A 1 183 ? -36.851 6.924 12.286 1.00 83.50 183 LEU A CA 1
ATOM 1353 C C . LEU A 1 183 ? -38.377 6.797 12.370 1.00 83.50 183 LEU A C 1
ATOM 1355 O O . LEU A 1 183 ? -38.963 6.028 11.611 1.00 83.50 183 LEU A O 1
ATOM 1359 N N . TRP A 1 184 ? -39.017 7.536 13.276 1.00 82.94 184 TRP A N 1
ATOM 1360 C CA . TRP A 1 184 ? -40.439 7.379 13.579 1.00 82.94 184 TRP A CA 1
ATOM 1361 C C . TRP A 1 184 ? -41.330 8.391 12.846 1.00 82.94 184 TRP A C 1
ATOM 1363 O O . TRP A 1 184 ? -42.391 8.016 12.352 1.00 82.94 184 TRP A O 1
ATOM 1373 N N . LEU A 1 185 ? -40.901 9.652 12.702 1.00 65.62 185 LEU A N 1
ATOM 1374 C CA . LEU A 1 185 ? -41.651 10.696 11.977 1.00 65.62 185 LEU A CA 1
ATOM 1375 C C . LEU A 1 185 ? -41.255 10.814 10.494 1.00 65.62 185 LEU A C 1
ATOM 1377 O O . LEU A 1 185 ? -42.059 11.274 9.678 1.00 65.62 185 LEU A O 1
ATOM 1381 N N . GLY A 1 186 ? -40.057 10.359 10.111 1.00 55.81 186 GLY A N 1
ATOM 1382 C CA . GLY A 1 186 ? -39.566 10.400 8.725 1.00 55.81 186 GLY A CA 1
ATOM 1383 C C . GLY A 1 186 ? -40.284 9.458 7.748 1.00 55.81 186 GLY A C 1
ATOM 1384 O O . GLY A 1 186 ? -40.101 9.579 6.539 1.00 55.81 186 GLY A O 1
ATOM 1385 N N . SER A 1 187 ? -41.136 8.551 8.238 1.00 56.19 187 SER A N 1
ATOM 1386 C CA . SER A 1 187 ? -41.891 7.616 7.388 1.00 56.19 187 SER A CA 1
ATOM 1387 C C . SER A 1 187 ? -43.147 8.239 6.749 1.00 56.19 187 SER A C 1
ATOM 1389 O O . SER A 1 187 ? -43.735 7.653 5.843 1.00 56.19 187 SER A O 1
ATOM 1391 N N . SER A 1 188 ? -43.552 9.443 7.172 1.00 55.94 188 SER A N 1
ATOM 1392 C CA . SER A 1 188 ? -44.817 10.077 6.749 1.00 55.94 188 SER A CA 1
ATOM 1393 C C . SER A 1 188 ? -44.681 11.287 5.816 1.00 55.94 188 SER A C 1
ATOM 1395 O O . SER A 1 188 ? -45.695 11.775 5.326 1.00 55.94 188 SER A O 1
ATOM 1397 N N . ALA A 1 189 ? -43.470 11.764 5.516 1.00 56.28 189 ALA A N 1
ATOM 1398 C CA . ALA A 1 189 ? -43.279 12.930 4.650 1.00 56.28 189 ALA A CA 1
ATOM 1399 C C . ALA A 1 189 ? -42.205 12.671 3.588 1.00 56.28 189 ALA A C 1
ATOM 1401 O O . ALA A 1 189 ? -41.087 13.175 3.664 1.00 56.28 189 ALA A O 1
ATOM 1402 N N . ARG A 1 190 ? -42.557 11.895 2.557 1.00 52.00 190 ARG A N 1
ATOM 1403 C CA . ARG A 1 190 ? -41.904 12.049 1.253 1.00 52.00 190 ARG A CA 1
ATOM 1404 C C . ARG A 1 190 ? -42.490 13.308 0.607 1.00 52.00 190 ARG A C 1
ATOM 1406 O O . ARG A 1 190 ? -43.684 13.290 0.313 1.00 52.00 190 ARG A O 1
ATOM 1413 N N . PRO A 1 191 ? -41.720 14.382 0.368 1.00 51.75 191 PRO A N 1
ATOM 1414 C CA . PRO A 1 191 ? -42.176 15.453 -0.502 1.00 51.75 191 PRO A CA 1
ATOM 1415 C C . PRO A 1 191 ? -42.267 14.895 -1.928 1.00 51.75 191 PRO A C 1
ATOM 1417 O O . PRO A 1 191 ? -41.280 14.794 -2.652 1.00 51.75 191 PRO A O 1
ATOM 1420 N N . SER A 1 192 ? -43.462 14.461 -2.315 1.00 58.53 192 SER A N 1
ATOM 1421 C CA . SER A 1 192 ? -43.838 14.302 -3.713 1.00 58.53 192 SER A CA 1
ATOM 1422 C C . SER A 1 192 ? -43.975 15.699 -4.313 1.00 58.53 192 SER A C 1
ATOM 1424 O O . SER A 1 192 ? -44.962 16.381 -4.045 1.00 58.53 192 SER A O 1
ATOM 1426 N N . GLY A 1 193 ? -42.984 16.142 -5.081 1.00 58.09 193 GLY A N 1
ATOM 1427 C CA . GLY A 1 193 ? -43.110 17.365 -5.869 1.00 58.09 193 GLY A CA 1
ATOM 1428 C C . GLY A 1 193 ? -41.848 18.207 -5.891 1.00 58.09 193 GLY A C 1
ATOM 1429 O O . GLY A 1 193 ? -41.762 19.221 -5.206 1.00 58.09 193 GLY A O 1
ATOM 1430 N N . GLN A 1 194 ? -40.898 17.808 -6.728 1.00 53.41 194 GLN A N 1
ATOM 1431 C CA . GLN A 1 194 ? -40.079 18.768 -7.463 1.00 53.41 194 GLN A CA 1
ATOM 1432 C C . GLN A 1 194 ? -39.744 18.163 -8.829 1.00 53.41 194 GLN A C 1
ATOM 1434 O O . GLN A 1 194 ? -38.601 17.872 -9.164 1.00 53.41 194 GLN A O 1
ATOM 1439 N N . ASP A 1 195 ? -40.808 17.948 -9.606 1.00 54.16 195 ASP A N 1
ATOM 1440 C CA . ASP A 1 195 ? -40.753 18.196 -11.040 1.00 54.16 195 ASP A CA 1
ATOM 1441 C C . ASP A 1 195 ? -40.478 19.695 -11.200 1.00 54.16 195 ASP A C 1
ATOM 1443 O O . ASP A 1 195 ? -41.244 20.543 -10.739 1.00 54.16 195 ASP A O 1
ATOM 1447 N N . GLY A 1 196 ? -39.309 20.011 -11.735 1.00 55.53 196 GLY A N 1
ATOM 1448 C CA . GLY A 1 196 ? -38.818 21.370 -11.874 1.00 55.53 196 GLY A CA 1
ATOM 1449 C C . GLY A 1 196 ? -37.817 21.416 -13.006 1.00 55.53 196 GLY A C 1
ATOM 1450 O O . GLY A 1 196 ? -36.608 21.412 -12.781 1.00 55.53 196 GLY A O 1
ATOM 1451 N N . ASP A 1 197 ? -38.366 21.398 -14.214 1.00 55.47 197 ASP A N 1
ATOM 1452 C CA . ASP A 1 197 ? -37.773 21.833 -15.466 1.00 55.47 197 ASP A CA 1
ATOM 1453 C C . ASP A 1 197 ? -36.591 22.805 -15.302 1.00 55.47 197 ASP A C 1
ATOM 1455 O O . ASP A 1 197 ? -36.738 23.942 -14.854 1.00 55.47 197 ASP A O 1
ATOM 1459 N N . ASN A 1 198 ? -35.418 22.398 -15.780 1.00 58.50 198 ASN A N 1
ATOM 1460 C CA . ASN A 1 198 ? -34.516 23.336 -16.441 1.00 58.50 198 ASN A CA 1
ATOM 1461 C C . ASN A 1 198 ? -34.008 22.702 -17.730 1.00 58.50 198 ASN A C 1
ATOM 1463 O O . ASN A 1 198 ? -32.914 22.146 -17.841 1.00 58.50 198 ASN A O 1
ATOM 1467 N N . ALA A 1 199 ? -34.906 22.765 -18.705 1.00 52.69 199 ALA A N 1
ATOM 1468 C CA . ALA A 1 199 ? -34.595 22.693 -20.108 1.00 52.69 199 ALA A CA 1
ATOM 1469 C C . ALA A 1 199 ? -33.619 23.819 -20.503 1.00 52.69 199 ALA A C 1
ATOM 1471 O O . ALA A 1 199 ? -33.782 24.969 -20.115 1.00 52.69 199 ALA A O 1
ATOM 1472 N N . LEU A 1 200 ? -32.661 23.456 -21.355 1.00 53.75 200 LEU A N 1
ATOM 1473 C CA . LEU A 1 200 ? -32.237 24.228 -22.528 1.00 53.75 200 LEU A CA 1
ATOM 1474 C C . LEU A 1 200 ? -31.897 25.723 -22.335 1.00 53.75 200 LEU A C 1
ATOM 1476 O O . LEU A 1 200 ? -32.735 26.604 -22.487 1.00 53.75 200 LEU A O 1
ATOM 1480 N N . GLY A 1 201 ? -30.597 25.999 -22.223 1.00 52.78 201 GLY A N 1
ATOM 1481 C CA . GLY A 1 201 ? -29.970 27.272 -22.603 1.00 52.78 201 GLY A CA 1
ATOM 1482 C C . GLY A 1 201 ? -28.637 26.977 -23.298 1.00 52.78 201 GLY A C 1
ATOM 1483 O O . GLY A 1 201 ? -27.633 26.795 -22.627 1.00 52.78 201 GLY A O 1
ATOM 1484 N N . VAL A 1 202 ? -28.657 26.583 -24.574 1.00 58.53 202 VAL A N 1
ATOM 1485 C CA . VAL A 1 202 ? -28.408 27.445 -25.748 1.00 58.53 202 VAL A CA 1
ATOM 1486 C C . VAL A 1 202 ? -26.917 27.682 -26.014 1.00 58.53 202 VAL A C 1
ATOM 1488 O O . VAL A 1 202 ? -26.205 28.331 -25.258 1.00 58.53 202 VAL A O 1
ATOM 1491 N N . LEU A 1 203 ? -26.503 27.156 -27.169 1.00 52.53 203 LEU A N 1
ATOM 1492 C CA . LEU A 1 203 ? -25.302 27.498 -27.919 1.00 52.53 203 LEU A CA 1
ATOM 1493 C C . LEU A 1 203 ? -25.089 29.015 -28.044 1.00 52.53 203 LEU A C 1
ATOM 1495 O O . LEU A 1 203 ? -25.982 29.715 -28.532 1.00 52.53 203 LEU A O 1
ATOM 1499 N N . LYS A 1 204 ? -23.860 29.471 -27.788 1.00 56.12 204 LYS A N 1
ATOM 1500 C CA . LYS A 1 204 ? -23.100 30.326 -28.712 1.00 56.12 204 LYS A CA 1
ATOM 1501 C C . LYS A 1 204 ? -21.628 30.384 -28.340 1.00 56.12 204 LYS A C 1
ATOM 1503 O O . LYS A 1 204 ? -21.341 30.524 -27.134 1.00 56.12 204 LYS A O 1
#

Secondary structure (DSSP, 8-state):
--------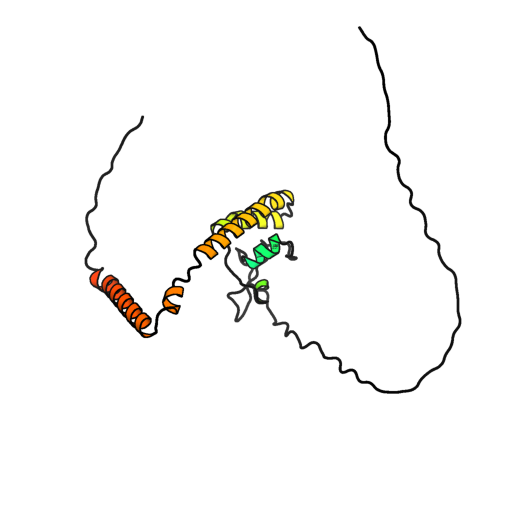------------------------------------PPP--------EEEEPSS--HHHHHHHHTT-----SSTT--EEESSTTTTSBTTGGGT---PPPPHHHHHHHHHHHHHHHHT-HHHHHHHHHHHHHHHHHHHHHHHHT-S-TTHHHHHS-HHHHHHHHHHHHHHHHHHHHHTTS----------------

Radius of gyration: 35.39 Å; chains: 1; bounding box: 103×60×90 Å

Organism: Stachybotrys chlorohalonatus (strain IBT 40285) (NCBI:txid1283841)

pLDDT: mean 71.94, std 19.58, range [38.41, 97.31]

Foldseek 3Di:
DDDDDDDDDDDDDDDDDDDDDDDDDDDDDDDDDDDDDDDPPPPPDPPDPPPPPFDFADWDLAAFPVLLVCVLVVNQPDADDQSGFTATDDPPRVHTPVCVVPHDRHHDPPVLRVLSSQLSVCRNVVPPVSVVVSSVVSVVVVVVVVVVCVVVPPPPCPVVVVDDPVVNVVVVVVVVVVVCCCVPVVVPDDPPDDPDDDDDDDDD